Protein AF-A0A7R9YNK9-F1 (afdb_monomer_lite)

InterPro domains:
  IPR027417 P-loop containing nucleoside triphosphate hydrolase [G3DSA:3.40.50.300] (1-130)

Foldseek 3Di:
DQPDDDDDPPPLFPVRLCVAAPPPDPPDDDPPPPDDPDPPDDDDPPDPDHPNHNLDQAAEAEDEDPVVLLVVQVPDDPVRCVVVVDDSVVSVVVVVSNCLCCPPPRPTPPCVDPSNVVHDHHYQYPPVDDPVVSVVSVCVVVNDDDPSDDDPVRVVVVVVVVVVVVVVVVVVVVVVVVVVVVVD

pLDDT: mean 75.67, std 17.46, range [29.77, 92.19]

Sequence (184 aa):
TNQGWVLDGFPQTLPQLKLIAPEKESDADEEVEAEEEADEGEEETERPKPPADLTPESIIVVRMPDTQLKARVQSMSQPQVEATGMTAELLLKRMQAYAQAAAPEGPNNVLTHKALAQVEPLELAHDDASIETSLSRARIYLGRPRNYGPTAAEVAAKAERLEALRVEAEANAAKLEAERLAEE

Organism: Diacronema lutheri (NCBI:txid2081491)

Secondary structure (DSSP, 8-state):
-------SS---SHHHHHHHS-----SS-------------S----PPPPPS----S-EEEEE--HHHHHHHHHT--HHHHHHH---HHHHHHHHHHHHHHT-TT-TT-STTSHHHHTS-EEEEE-SS--HHHHHHHHHHHH-SPP--SPPHHHHHHHHHHHHHHHHHHHHHHHHHHHHHHH--

Structure (mmCIF, N/CA/C/O backbone):
data_AF-A0A7R9YNK9-F1
#
_entry.id   AF-A0A7R9YNK9-F1
#
loop_
_atom_site.group_PDB
_atom_site.id
_atom_site.type_symbol
_atom_site.label_atom_id
_atom_site.label_alt_id
_atom_site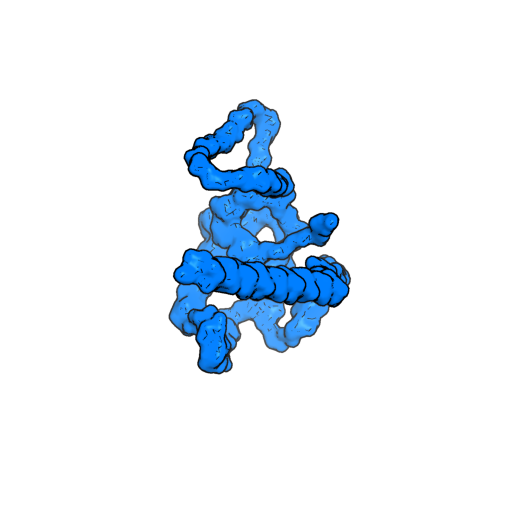.label_comp_id
_atom_site.label_asym_id
_atom_site.label_entity_id
_atom_site.label_seq_id
_atom_site.pdbx_PDB_ins_code
_atom_site.Cartn_x
_atom_site.Cartn_y
_atom_site.Cartn_z
_atom_site.occupancy
_atom_site.B_iso_or_equiv
_atom_site.auth_seq_id
_atom_site.auth_comp_id
_atom_site.auth_asym_id
_atom_site.auth_atom_id
_atom_site.pdbx_PDB_model_num
ATOM 1 N N . THR A 1 1 ? 0.576 -9.922 -24.347 1.00 51.75 1 THR A N 1
ATOM 2 C CA . THR A 1 1 ? -0.684 -10.370 -23.713 1.00 51.75 1 THR A CA 1
ATOM 3 C C . THR A 1 1 ? -0.730 -9.771 -22.326 1.00 51.75 1 THR A C 1
ATOM 5 O O . THR A 1 1 ? 0.231 -9.973 -21.596 1.00 51.75 1 THR A O 1
ATOM 8 N N . ASN A 1 2 ? -1.747 -8.976 -21.989 1.00 57.91 2 ASN A N 1
ATOM 9 C CA . ASN A 1 2 ? -1.886 -8.404 -20.647 1.00 57.91 2 ASN A CA 1
ATOM 10 C C . ASN A 1 2 ? -2.227 -9.545 -19.670 1.00 57.91 2 ASN A C 1
ATOM 12 O O . ASN A 1 2 ? -3.194 -10.265 -19.903 1.00 57.91 2 ASN A O 1
ATOM 16 N N . GLN A 1 3 ? -1.380 -9.781 -18.666 1.00 70.12 3 GLN A N 1
ATOM 17 C CA . GLN A 1 3 ? -1.468 -10.954 -17.783 1.00 70.12 3 GLN A CA 1
ATOM 18 C C . GLN A 1 3 ? -2.199 -10.663 -16.463 1.00 70.12 3 GLN A C 1
ATOM 20 O O . GLN A 1 3 ? -2.212 -11.509 -15.574 1.00 70.12 3 GLN A O 1
ATOM 25 N N . GLY A 1 4 ? -2.816 -9.487 -16.344 1.00 76.44 4 GLY A N 1
ATOM 26 C CA . GLY A 1 4 ? -3.422 -8.994 -15.112 1.00 76.44 4 GLY A CA 1
ATOM 27 C C . GLY A 1 4 ? -2.614 -7.846 -14.514 1.00 76.44 4 GLY A C 1
ATOM 28 O O . GLY A 1 4 ? -1.528 -7.508 -14.986 1.00 76.44 4 GLY A O 1
ATOM 29 N N . TRP A 1 5 ? -3.172 -7.223 -13.484 1.00 79.19 5 TRP A N 1
ATOM 30 C CA . TRP A 1 5 ? -2.619 -6.037 -12.841 1.00 79.19 5 TRP A CA 1
ATOM 31 C C . TRP A 1 5 ? -2.854 -6.094 -11.332 1.00 79.19 5 TRP A C 1
ATOM 33 O O . TRP A 1 5 ? -3.747 -6.789 -10.852 1.00 79.19 5 TRP A O 1
ATOM 43 N N . VAL A 1 6 ? -2.034 -5.357 -10.586 1.00 84.88 6 VAL A N 1
ATOM 44 C CA . VAL A 1 6 ? -2.218 -5.116 -9.153 1.00 84.88 6 VAL A CA 1
ATOM 45 C C . VAL A 1 6 ? -2.260 -3.609 -8.965 1.00 84.88 6 VAL A C 1
ATOM 47 O O . VAL A 1 6 ? -1.334 -2.917 -9.387 1.00 84.88 6 VAL A O 1
ATOM 50 N N . LEU A 1 7 ? -3.333 -3.106 -8.359 1.00 87.56 7 LEU A N 1
ATOM 51 C CA . LEU A 1 7 ? -3.411 -1.714 -7.926 1.00 87.56 7 LEU A CA 1
ATOM 52 C C . LEU A 1 7 ? -2.995 -1.646 -6.460 1.00 87.56 7 LEU A C 1
ATOM 54 O O . LEU A 1 7 ? -3.552 -2.350 -5.620 1.00 87.56 7 LEU A O 1
ATOM 58 N N . ASP A 1 8 ? -2.005 -0.806 -6.171 1.00 88.69 8 ASP A N 1
ATOM 59 C CA . ASP A 1 8 ? -1.549 -0.509 -4.816 1.00 88.69 8 ASP A CA 1
ATOM 60 C C . ASP A 1 8 ? -1.815 0.968 -4.515 1.00 88.69 8 ASP A C 1
ATOM 62 O O . ASP A 1 8 ? -1.478 1.853 -5.303 1.00 88.69 8 ASP A O 1
ATOM 66 N N . GLY A 1 9 ? -2.475 1.235 -3.390 1.00 84.69 9 GLY A N 1
ATOM 67 C CA . GLY A 1 9 ? -2.831 2.588 -2.969 1.00 84.69 9 GLY A CA 1
ATOM 68 C C . GLY A 1 9 ? -3.904 3.282 -3.816 1.00 84.69 9 GLY A C 1
ATOM 69 O O . GLY A 1 9 ? -4.111 4.477 -3.625 1.00 84.69 9 GLY A O 1
ATOM 70 N N . PHE A 1 10 ? -4.594 2.576 -4.714 1.00 85.44 10 PHE A N 1
ATOM 71 C CA . PHE A 1 10 ? -5.721 3.084 -5.499 1.00 85.44 10 PHE A CA 1
ATOM 72 C C . PHE A 1 10 ? -6.771 1.972 -5.670 1.00 85.44 10 PHE A C 1
ATOM 74 O O . PHE A 1 10 ? -6.383 0.836 -5.940 1.00 85.44 10 PHE A O 1
ATOM 81 N N . PRO A 1 11 ? -8.079 2.261 -5.572 1.00 88.12 11 PRO A N 1
ATOM 82 C CA . PRO A 1 11 ? -8.701 3.547 -5.245 1.00 88.12 11 PRO A CA 1
ATOM 83 C C . PRO A 1 11 ? -8.751 3.809 -3.730 1.00 88.12 11 PRO A C 1
ATOM 85 O O . PRO A 1 11 ? -8.937 2.898 -2.929 1.00 88.12 11 PRO A O 1
ATOM 88 N N . GLN A 1 12 ? -8.620 5.076 -3.333 1.00 84.88 12 GLN A N 1
ATOM 89 C CA . GLN A 1 12 ? -8.744 5.527 -1.935 1.00 84.88 12 GLN A CA 1
ATOM 90 C C . GLN A 1 12 ? -10.086 6.203 -1.646 1.00 84.88 12 GLN A C 1
ATOM 92 O O . GLN A 1 12 ? -10.464 6.367 -0.488 1.00 84.88 12 GLN A O 1
ATOM 97 N N . THR A 1 13 ? -10.791 6.635 -2.693 1.00 84.06 13 THR A N 1
ATOM 98 C CA . THR A 1 13 ? -12.052 7.372 -2.595 1.00 84.06 13 THR A CA 1
ATOM 99 C C . THR A 1 13 ? -13.086 6.804 -3.564 1.00 84.06 13 THR A C 1
ATOM 101 O O . THR A 1 13 ? -12.741 6.178 -4.567 1.00 84.06 13 THR A O 1
ATOM 104 N N . LEU A 1 14 ? -14.372 7.047 -3.297 1.00 84.25 14 LEU A N 1
ATOM 105 C CA . LEU A 1 14 ? -15.445 6.614 -4.199 1.00 84.25 14 LEU A CA 1
ATOM 106 C C . LEU A 1 14 ? -15.348 7.213 -5.616 1.00 84.25 14 LEU A C 1
ATOM 108 O O . LEU A 1 14 ? -15.544 6.462 -6.568 1.00 84.25 14 LEU A O 1
ATOM 112 N N . PRO A 1 15 ? -14.999 8.502 -5.817 1.00 85.00 15 PRO A N 1
ATOM 113 C CA . PRO A 1 15 ? -14.770 9.030 -7.163 1.00 85.00 15 PRO A CA 1
ATOM 114 C C . PRO A 1 15 ? -13.673 8.278 -7.923 1.00 85.00 15 PRO A C 1
ATOM 116 O O . PRO A 1 15 ? -13.832 8.000 -9.104 1.00 85.00 15 PRO A O 1
ATOM 119 N N . GLN A 1 16 ? -12.591 7.887 -7.243 1.00 86.44 16 GLN A N 1
ATOM 120 C CA . GLN A 1 16 ? -11.531 7.079 -7.850 1.00 86.44 16 GLN A CA 1
ATOM 121 C C . GLN A 1 16 ? -12.014 5.673 -8.209 1.00 86.44 16 GLN A C 1
ATOM 123 O O . GLN A 1 16 ? -11.631 5.141 -9.245 1.00 86.44 16 GLN A O 1
ATOM 128 N N . LEU A 1 17 ? -12.880 5.081 -7.382 1.00 85.25 17 LEU A N 1
ATOM 129 C CA . LEU A 1 17 ? -13.471 3.778 -7.671 1.00 85.25 17 LEU A CA 1
ATOM 130 C C . LEU A 1 17 ? -14.320 3.804 -8.949 1.00 85.25 17 LEU A C 1
ATOM 132 O O . LEU A 1 17 ? -14.242 2.870 -9.740 1.00 85.25 17 LEU A O 1
ATOM 136 N N . LYS A 1 18 ? -15.072 4.883 -9.194 1.00 82.44 18 LYS A N 1
ATOM 137 C CA . LYS A 1 18 ? -15.881 5.033 -10.416 1.00 82.44 18 LYS A CA 1
ATOM 138 C C . LYS A 1 18 ? -15.047 5.047 -11.701 1.00 82.44 18 LYS A C 1
ATOM 140 O O . LYS A 1 18 ? -15.557 4.658 -12.743 1.00 82.44 18 LYS A O 1
ATOM 145 N N . LEU A 1 19 ? -13.770 5.436 -11.627 1.00 82.50 19 LEU A N 1
ATOM 146 C CA . LEU A 1 19 ? -12.855 5.394 -12.775 1.00 82.50 19 LEU A CA 1
ATOM 147 C C . LEU A 1 19 ? -12.480 3.964 -13.189 1.00 82.50 19 LEU A C 1
ATOM 149 O O . LEU A 1 19 ? -12.097 3.748 -14.334 1.00 82.50 19 LEU A O 1
ATOM 153 N N . ILE A 1 20 ? -12.557 2.997 -12.267 1.00 79.25 20 ILE A N 1
ATOM 154 C CA . ILE A 1 20 ? -12.215 1.590 -12.536 1.00 79.25 20 ILE A CA 1
ATOM 155 C C . ILE A 1 20 ? -13.450 0.690 -12.625 1.00 79.25 20 ILE A C 1
ATOM 157 O O . ILE A 1 20 ? -13.468 -0.274 -13.381 1.00 79.25 20 ILE A O 1
ATOM 161 N N . ALA A 1 21 ? -14.507 1.013 -11.890 1.00 77.25 21 ALA A N 1
ATOM 162 C CA . ALA A 1 21 ? -15.757 0.273 -11.903 1.00 77.25 21 ALA A CA 1
ATOM 163 C C . ALA A 1 21 ? -16.921 1.252 -12.103 1.00 77.25 21 ALA A C 1
ATOM 165 O O . ALA A 1 21 ? -17.607 1.587 -11.128 1.00 77.25 21 ALA A O 1
ATOM 166 N N . PRO A 1 22 ? -17.123 1.762 -13.335 1.00 72.50 22 PRO A N 1
ATOM 167 C CA . PRO A 1 22 ? -18.290 2.574 -13.637 1.00 72.50 22 PRO A CA 1
ATOM 168 C C . PRO A 1 22 ? -19.552 1.745 -13.379 1.00 72.50 22 PRO A C 1
ATOM 170 O O . PRO A 1 22 ? -19.624 0.564 -13.727 1.00 72.50 22 PRO A O 1
ATOM 173 N N . GLU A 1 23 ? -20.546 2.345 -12.727 1.00 65.31 23 GLU A N 1
ATOM 174 C CA . GLU A 1 23 ? -21.845 1.699 -12.576 1.00 65.31 23 GLU A CA 1
ATOM 175 C C . GLU A 1 23 ? -22.441 1.555 -13.980 1.00 65.31 23 GLU A C 1
ATOM 177 O O . GLU A 1 23 ? -22.652 2.550 -14.668 1.00 65.31 23 GLU A O 1
ATOM 182 N N . LYS A 1 24 ? -22.664 0.316 -14.435 1.00 57.34 24 LYS A N 1
ATOM 183 C CA . LYS A 1 24 ? -23.465 0.076 -15.637 1.00 57.34 24 LYS A CA 1
ATOM 184 C C . LYS A 1 24 ? -24.881 0.532 -15.316 1.00 57.34 24 LYS A C 1
ATOM 186 O O . LYS A 1 24 ? -25.623 -0.199 -14.656 1.00 57.34 24 LYS A O 1
ATOM 191 N N . GLU A 1 25 ? -25.235 1.743 -15.721 1.00 44.78 25 GLU A N 1
ATOM 192 C CA . GLU A 1 25 ? -26.635 2.124 -15.824 1.00 44.78 25 GLU A CA 1
ATOM 193 C C . GLU A 1 25 ? -27.301 1.112 -16.762 1.00 44.78 25 GLU A C 1
ATOM 195 O O . GLU A 1 25 ? -26.781 0.768 -17.823 1.00 44.78 25 GLU A O 1
ATOM 200 N N . SER A 1 26 ? -28.378 0.503 -16.270 1.00 35.97 26 SER A N 1
ATOM 201 C CA . SER A 1 26 ? -29.176 -0.479 -16.996 1.00 35.97 26 SER A CA 1
ATOM 202 C C . SER A 1 26 ? -29.523 0.037 -18.386 1.00 35.97 26 SER A C 1
ATOM 204 O O . SER A 1 26 ? -29.924 1.190 -18.488 1.00 35.97 26 SER A O 1
ATOM 206 N N . ASP A 1 27 ? -29.436 -0.833 -19.395 1.00 37.62 27 ASP A N 1
ATOM 207 C CA . ASP A 1 27 ? -29.831 -0.600 -20.787 1.00 37.62 27 ASP A CA 1
ATOM 208 C C . ASP A 1 27 ? -31.115 0.246 -20.921 1.00 37.62 27 ASP A C 1
ATOM 210 O O . ASP A 1 27 ? -32.233 -0.274 -20.905 1.00 37.62 27 ASP A O 1
ATOM 214 N N . ALA A 1 28 ? -30.946 1.557 -21.043 1.00 35.66 28 ALA A N 1
ATOM 215 C CA . ALA A 1 28 ? -31.930 2.508 -21.526 1.00 35.66 28 ALA A CA 1
ATOM 216 C C . ALA A 1 28 ? -31.166 3.783 -21.891 1.00 35.66 28 ALA A C 1
ATOM 218 O O . ALA A 1 28 ? -30.815 4.550 -21.006 1.00 35.66 28 ALA A O 1
ATOM 219 N N . ASP A 1 29 ? -30.870 3.913 -23.186 1.00 38.75 29 ASP A N 1
ATOM 220 C CA . ASP A 1 29 ? -30.572 5.150 -23.912 1.00 38.75 29 ASP A CA 1
ATOM 221 C C . ASP A 1 29 ? -29.964 6.299 -23.097 1.00 38.75 29 ASP A C 1
ATOM 223 O O . ASP A 1 29 ? -30.692 7.074 -22.491 1.00 38.75 29 ASP A O 1
ATOM 227 N N . GLU A 1 30 ? -28.647 6.473 -23.193 1.00 31.97 30 GLU A N 1
ATOM 228 C CA . GLU A 1 30 ? -28.049 7.783 -23.472 1.00 31.97 30 GLU A CA 1
ATOM 229 C C . GLU A 1 30 ? -26.573 7.580 -23.840 1.00 31.97 30 GLU A C 1
ATOM 231 O O . GLU A 1 30 ? -25.743 7.134 -23.046 1.00 31.97 30 GLU A O 1
ATOM 236 N N . GLU A 1 31 ? -26.255 7.873 -25.102 1.00 36.06 31 GLU A N 1
ATOM 237 C CA . GLU A 1 31 ? -24.916 8.257 -25.534 1.00 36.06 31 GLU A CA 1
ATOM 238 C C . GLU A 1 31 ? -24.497 9.466 -24.693 1.00 36.06 31 GLU A C 1
ATOM 240 O O . GLU A 1 31 ? -24.742 10.612 -25.059 1.00 36.06 31 GLU A O 1
ATOM 245 N N . VAL A 1 32 ? -23.899 9.227 -23.527 1.00 31.05 32 VAL A N 1
ATOM 246 C CA . VAL A 1 32 ? -23.203 10.290 -22.812 1.00 31.05 32 VAL A CA 1
ATOM 247 C C . VAL A 1 32 ? -21.873 10.467 -23.528 1.00 31.05 32 VAL A C 1
ATOM 249 O O . VAL A 1 32 ? -20.889 9.776 -23.250 1.00 31.05 32 VAL A O 1
ATOM 252 N N . GLU A 1 33 ? -21.889 11.359 -24.519 1.00 34.50 33 GLU A N 1
ATOM 253 C CA . GLU A 1 33 ? -20.707 12.069 -24.988 1.00 34.50 33 GLU A CA 1
ATOM 254 C C . GLU A 1 33 ? -19.948 12.554 -23.748 1.00 34.50 33 GLU A C 1
ATOM 256 O O . GLU A 1 33 ? -20.385 13.451 -23.027 1.00 34.50 33 GLU A O 1
ATOM 261 N N . ALA A 1 34 ? -18.833 11.893 -23.442 1.00 34.84 34 ALA A N 1
ATOM 262 C CA . ALA A 1 34 ? -17.862 12.444 -22.521 1.00 34.84 34 ALA A CA 1
ATOM 263 C C . ALA A 1 34 ? -17.315 13.698 -23.203 1.00 34.84 34 ALA A C 1
ATOM 265 O O . ALA A 1 34 ? -16.587 13.581 -24.186 1.00 34.84 34 ALA A O 1
ATOM 266 N N . GLU A 1 35 ? -17.745 14.862 -22.717 1.00 30.41 35 GLU A N 1
ATOM 267 C CA . GLU A 1 35 ? -17.301 16.173 -23.177 1.00 30.41 35 GLU A CA 1
ATOM 268 C C . GLU A 1 35 ? -15.775 16.179 -23.329 1.00 30.41 35 GLU A C 1
ATOM 270 O O . GLU A 1 35 ? -15.016 16.030 -22.366 1.00 30.41 35 GLU A O 1
ATOM 275 N N . GLU A 1 36 ? -15.349 16.313 -24.583 1.00 34.03 36 GLU A N 1
ATOM 276 C CA . GLU A 1 36 ? -13.998 16.672 -24.972 1.00 34.03 36 GLU A CA 1
ATOM 277 C C . GLU A 1 36 ? -13.699 18.067 -24.406 1.00 34.03 36 GLU A C 1
ATOM 279 O O . GLU A 1 36 ? -14.085 19.084 -24.983 1.00 34.03 36 GLU A O 1
ATOM 284 N N . GLU A 1 37 ? -12.968 18.150 -23.294 1.00 30.92 37 GLU A N 1
ATOM 285 C CA . GLU A 1 37 ? -12.072 19.294 -23.126 1.00 30.92 37 GLU A CA 1
ATOM 286 C C . GLU A 1 37 ? -10.881 19.058 -24.056 1.00 30.92 37 GLU A C 1
ATOM 288 O O . GLU A 1 37 ? -9.911 18.373 -23.725 1.00 30.92 37 GLU A O 1
ATOM 293 N N . ALA A 1 38 ? -11.027 19.581 -25.272 1.00 33.09 38 ALA A N 1
ATOM 294 C CA . ALA A 1 38 ? -9.972 19.699 -26.257 1.00 33.09 38 ALA A CA 1
ATOM 295 C C . ALA A 1 38 ? -8.857 20.605 -25.708 1.00 33.09 38 ALA A C 1
ATOM 297 O O . ALA A 1 38 ? -8.960 21.831 -25.750 1.00 33.09 38 ALA A O 1
ATOM 298 N N . ASP A 1 39 ? -7.782 19.997 -25.209 1.00 29.77 39 ASP A N 1
ATOM 299 C CA . ASP A 1 39 ? -6.470 20.639 -25.181 1.00 29.77 39 ASP A CA 1
ATOM 300 C C . ASP A 1 39 ? -5.813 20.354 -26.537 1.00 29.77 39 ASP A C 1
ATOM 302 O O . ASP A 1 39 ? -5.358 19.245 -26.829 1.00 29.77 39 ASP A O 1
ATOM 306 N N . GLU A 1 40 ? -5.892 21.341 -27.428 1.00 36.22 40 GLU A N 1
ATOM 307 C CA . GLU A 1 40 ? -5.317 21.283 -28.766 1.00 36.22 40 GLU A CA 1
ATOM 308 C C . GLU A 1 40 ? -3.790 21.168 -28.684 1.00 36.22 40 GLU A C 1
ATOM 310 O O . GLU A 1 40 ? -3.080 22.155 -28.496 1.00 36.22 40 GLU A O 1
ATOM 315 N N . GLY A 1 41 ? -3.284 19.965 -28.950 1.00 35.56 41 GLY A N 1
ATOM 316 C CA . GLY A 1 41 ? -1.964 19.795 -29.545 1.00 35.56 41 GLY A CA 1
ATOM 317 C C . GLY A 1 41 ? -1.028 18.872 -28.792 1.00 35.56 41 GLY A C 1
ATOM 318 O O . GLY A 1 41 ? -0.042 19.336 -28.244 1.00 35.56 41 GLY A O 1
ATOM 319 N N . GLU A 1 42 ? -1.250 17.565 -28.888 1.00 35.72 42 GLU A N 1
ATOM 320 C CA . GLU A 1 42 ? -0.186 16.560 -28.823 1.00 35.72 42 GLU A CA 1
ATOM 321 C C . GLU A 1 42 ? -0.692 15.294 -29.530 1.00 35.72 42 GLU A C 1
ATOM 323 O O . GLU A 1 42 ? -1.813 14.853 -29.294 1.00 35.72 42 GLU A O 1
ATOM 328 N N . GLU A 1 43 ? 0.102 14.755 -30.461 1.00 38.19 43 GLU A N 1
ATOM 329 C CA . GLU A 1 43 ? -0.231 13.584 -31.282 1.00 38.19 43 GLU A CA 1
ATOM 330 C C . GLU A 1 43 ? -0.808 12.440 -30.426 1.00 38.19 43 GLU A C 1
ATOM 332 O O . GLU A 1 43 ? -0.100 11.802 -29.639 1.00 38.19 43 GLU A O 1
ATOM 337 N N . GLU A 1 44 ? -2.108 12.173 -30.595 1.00 38.69 44 GLU A N 1
ATOM 338 C CA . GLU A 1 44 ? -2.811 11.071 -29.947 1.00 38.69 44 GLU A CA 1
ATOM 339 C C . GLU A 1 44 ? -2.258 9.735 -30.447 1.00 38.69 44 GLU A C 1
ATOM 341 O O . GLU A 1 44 ? -2.727 9.117 -31.403 1.00 38.69 44 GLU A O 1
ATOM 346 N N . THR A 1 45 ? -1.249 9.235 -29.744 1.00 41.53 45 THR A N 1
ATOM 347 C CA . THR A 1 45 ? -1.080 7.792 -29.628 1.00 41.53 45 THR A CA 1
ATOM 348 C C . THR A 1 45 ? -2.330 7.264 -28.928 1.00 41.53 45 THR A C 1
ATOM 350 O O . THR A 1 45 ? -2.506 7.506 -27.735 1.00 41.53 45 THR A O 1
ATOM 353 N N . GLU A 1 46 ? -3.220 6.605 -29.684 1.00 41.56 46 GLU A N 1
ATOM 354 C CA . GLU A 1 46 ? -4.448 5.965 -29.193 1.00 41.56 46 GLU A CA 1
ATOM 355 C C . GLU A 1 46 ? -4.155 5.219 -27.883 1.00 41.56 46 GLU A C 1
ATOM 357 O O . GLU A 1 46 ? -3.613 4.107 -27.873 1.00 41.56 46 GLU A O 1
ATOM 362 N N . ARG A 1 47 ? -4.477 5.840 -26.742 1.00 45.38 47 ARG A N 1
ATOM 363 C CA . ARG A 1 47 ? -4.365 5.154 -25.459 1.00 45.38 47 ARG A CA 1
ATOM 364 C C . ARG A 1 47 ? -5.454 4.088 -25.466 1.00 45.38 47 ARG A C 1
ATOM 366 O O . ARG A 1 47 ? -6.620 4.423 -25.681 1.00 45.38 47 ARG A O 1
ATOM 373 N N . PRO A 1 48 ? -5.113 2.807 -25.257 1.00 50.03 48 PRO A N 1
ATOM 374 C CA . PRO A 1 48 ? -6.109 1.750 -25.273 1.00 50.03 48 PRO A CA 1
ATOM 375 C C . PRO A 1 48 ? -7.171 2.067 -24.223 1.00 50.03 48 PRO A C 1
ATOM 377 O O . PRO A 1 48 ? -6.844 2.257 -23.048 1.00 50.03 48 PRO A O 1
ATOM 380 N N . LYS A 1 49 ? -8.434 2.141 -24.662 1.00 51.22 49 LYS A N 1
ATOM 381 C CA . LYS A 1 49 ? -9.577 2.347 -23.771 1.00 51.22 49 LYS A CA 1
ATOM 382 C C . LYS A 1 49 ? -9.491 1.324 -22.631 1.00 51.22 49 LYS A C 1
ATOM 384 O O . LYS A 1 49 ? -9.302 0.133 -22.916 1.00 51.22 49 LYS A O 1
ATOM 389 N N . PRO A 1 50 ? -9.577 1.752 -21.358 1.00 52.16 50 PRO A N 1
ATOM 390 C CA . PRO A 1 50 ? -9.581 0.817 -20.247 1.00 52.16 50 PRO A CA 1
ATOM 391 C C . PRO A 1 50 ? -10.729 -0.185 -20.445 1.00 52.16 50 PRO A C 1
ATOM 393 O O . PRO A 1 50 ? -11.788 0.194 -20.955 1.00 52.16 50 PRO A O 1
ATOM 396 N N . PRO A 1 51 ? -10.532 -1.472 -20.112 1.00 58.94 51 PRO A N 1
ATOM 397 C CA . PRO A 1 51 ? -11.597 -2.455 -20.238 1.00 58.94 51 PRO A CA 1
ATOM 398 C C . PRO A 1 51 ? -12.818 -1.994 -19.434 1.00 58.94 51 PRO A C 1
ATOM 400 O O . PRO A 1 51 ? -12.672 -1.487 -18.326 1.00 58.94 51 PRO A O 1
ATOM 403 N N . ALA A 1 52 ? -14.012 -2.179 -20.006 1.00 60.25 52 ALA A N 1
ATOM 404 C CA . ALA A 1 52 ? -15.285 -1.618 -19.531 1.00 60.25 52 ALA A CA 1
ATOM 405 C C . ALA A 1 52 ? -15.733 -2.080 -18.125 1.00 60.25 52 ALA A C 1
ATOM 407 O O . ALA A 1 52 ? -16.793 -1.679 -17.653 1.00 60.25 52 ALA A O 1
ATOM 408 N N . ASP A 1 53 ? -14.960 -2.949 -17.476 1.00 67.75 53 ASP A N 1
ATOM 409 C CA . ASP A 1 53 ? -15.198 -3.454 -16.130 1.00 67.75 53 ASP A CA 1
ATOM 410 C C . ASP A 1 53 ? -13.852 -3.912 -15.534 1.00 67.75 53 ASP A C 1
ATOM 412 O O . ASP A 1 53 ? -13.326 -4.963 -15.910 1.00 67.75 53 ASP A O 1
ATOM 416 N N . LEU A 1 54 ? -13.244 -3.096 -14.661 1.00 73.19 54 LEU A N 1
ATOM 417 C CA . LEU A 1 54 ? -12.011 -3.443 -13.935 1.00 73.19 54 LEU A CA 1
ATOM 418 C C . LEU A 1 54 ? -12.312 -3.960 -12.524 1.00 73.19 54 LEU A C 1
ATOM 420 O O . LEU A 1 54 ? -11.504 -3.773 -11.612 1.00 73.19 54 LEU A O 1
ATOM 424 N N . THR A 1 55 ? -13.460 -4.610 -12.318 1.00 76.56 55 THR A N 1
ATOM 425 C CA . THR A 1 55 ? -13.749 -5.245 -11.030 1.00 76.56 55 THR A CA 1
ATOM 426 C C . THR A 1 55 ? -12.630 -6.244 -10.685 1.00 76.56 55 THR A C 1
ATOM 428 O O . THR A 1 55 ? -12.331 -7.134 -11.488 1.00 76.56 55 THR A O 1
ATOM 431 N N . PRO A 1 56 ? -11.961 -6.098 -9.525 1.00 85.19 56 PRO A N 1
ATOM 432 C CA . PRO A 1 56 ? -10.831 -6.946 -9.174 1.00 85.19 56 PRO A CA 1
ATOM 433 C C . PRO A 1 56 ? -11.290 -8.375 -8.868 1.00 85.19 56 PRO A C 1
ATOM 435 O O . PRO A 1 56 ? -12.330 -8.590 -8.259 1.00 85.19 56 PRO A O 1
ATOM 438 N N . GLU A 1 57 ? -10.466 -9.363 -9.217 1.00 85.38 57 GLU A N 1
ATOM 439 C CA . GLU A 1 57 ? -10.697 -10.764 -8.831 1.00 85.38 57 GLU A CA 1
ATOM 440 C C . GLU A 1 57 ? -10.422 -10.999 -7.337 1.00 85.38 57 GLU A C 1
ATOM 442 O O . GLU A 1 57 ? -10.983 -11.896 -6.711 1.00 85.38 57 GLU A O 1
ATOM 447 N N . SER A 1 58 ? -9.519 -10.220 -6.742 1.00 87.62 58 SER A N 1
ATOM 448 C CA . SER A 1 58 ? -9.120 -10.376 -5.346 1.00 87.62 58 SER A CA 1
ATOM 449 C C . SER A 1 58 ? -8.767 -9.032 -4.730 1.00 87.62 58 SER A C 1
ATOM 451 O O . SER A 1 58 ? -8.055 -8.229 -5.331 1.00 87.62 58 SER A O 1
ATOM 453 N N . ILE A 1 59 ? -9.223 -8.818 -3.498 1.00 89.38 59 ILE A N 1
ATOM 454 C CA . ILE A 1 59 ? -8.854 -7.670 -2.668 1.00 89.38 59 ILE A CA 1
ATOM 455 C C . ILE A 1 59 ? -7.997 -8.200 -1.525 1.00 89.38 59 ILE A C 1
ATOM 457 O O . ILE A 1 59 ? -8.384 -9.152 -0.854 1.00 89.38 59 ILE A O 1
ATOM 461 N N . ILE A 1 60 ? -6.829 -7.604 -1.298 1.00 90.06 60 ILE A N 1
ATOM 462 C CA . ILE A 1 60 ? -5.906 -8.030 -0.242 1.00 90.06 60 ILE A CA 1
ATOM 463 C C . ILE A 1 60 ? -5.779 -6.896 0.764 1.00 90.06 60 ILE A C 1
ATOM 465 O O . ILE A 1 60 ? -5.399 -5.783 0.407 1.00 90.06 60 ILE A O 1
ATOM 469 N N . VAL A 1 61 ? -6.066 -7.188 2.030 1.00 88.38 61 VAL A N 1
ATOM 470 C CA . VAL A 1 61 ? -5.951 -6.226 3.128 1.00 88.38 61 VAL A CA 1
ATOM 471 C C . VAL A 1 61 ? -4.895 -6.726 4.098 1.00 88.38 61 VAL A C 1
ATOM 473 O O . VAL A 1 61 ? -5.064 -7.753 4.750 1.00 88.38 61 VAL A O 1
ATOM 476 N N . VAL A 1 62 ? -3.790 -5.993 4.212 1.00 88.81 62 VAL A N 1
ATOM 477 C CA . VAL A 1 62 ? -2.746 -6.304 5.192 1.00 88.81 62 VAL A CA 1
ATOM 478 C C . VAL A 1 62 ? -3.056 -5.564 6.486 1.00 88.81 62 VAL A C 1
ATOM 480 O O . VAL A 1 62 ? -3.034 -4.334 6.532 1.00 88.81 62 VAL A O 1
ATOM 483 N N . ARG A 1 63 ? -3.348 -6.313 7.548 1.00 86.88 63 ARG A N 1
ATOM 484 C CA . ARG A 1 63 ? -3.709 -5.768 8.856 1.00 86.88 63 ARG A CA 1
ATOM 485 C C . ARG A 1 63 ? -2.516 -5.861 9.798 1.00 86.88 63 ARG A C 1
ATOM 487 O O . ARG A 1 63 ? -1.980 -6.940 10.025 1.00 86.88 63 ARG A O 1
ATOM 494 N N . MET A 1 64 ? -2.135 -4.735 10.389 1.00 87.56 64 MET A N 1
ATOM 495 C CA . MET A 1 64 ? -1.104 -4.664 11.423 1.00 87.56 64 MET A CA 1
ATOM 496 C C . MET A 1 64 ? -1.620 -3.810 12.588 1.00 87.56 64 MET A C 1
ATOM 498 O O . MET A 1 64 ? -2.250 -2.782 12.332 1.00 87.56 64 MET A O 1
ATOM 502 N N . PRO A 1 65 ? -1.368 -4.192 13.852 1.00 88.56 65 PRO A N 1
ATOM 503 C CA . PRO A 1 65 ? -1.698 -3.354 14.998 1.00 88.56 65 PRO A CA 1
ATOM 504 C C . PRO A 1 65 ? -1.006 -1.984 14.948 1.00 88.56 65 PRO A C 1
ATOM 506 O O . PRO A 1 65 ? 0.187 -1.880 14.656 1.00 88.56 65 PRO A O 1
ATOM 509 N N . ASP A 1 66 ? -1.729 -0.936 15.345 1.00 89.31 66 ASP A N 1
ATOM 510 C CA . ASP A 1 66 ? -1.230 0.444 15.424 1.00 89.31 66 ASP A CA 1
ATOM 511 C C . ASP A 1 66 ? 0.069 0.583 16.227 1.00 89.31 66 ASP A C 1
ATOM 513 O O . ASP A 1 66 ? 0.938 1.393 15.901 1.00 89.31 66 ASP A O 1
ATOM 517 N N . THR A 1 67 ? 0.205 -0.199 17.299 1.00 90.00 67 THR A N 1
ATOM 518 C CA . THR A 1 67 ? 1.398 -0.217 18.152 1.00 90.00 67 THR A CA 1
ATOM 519 C C . THR A 1 67 ? 2.628 -0.704 17.389 1.00 90.00 67 THR A C 1
ATOM 521 O O . THR A 1 67 ? 3.694 -0.103 17.509 1.00 90.00 67 THR A O 1
ATOM 524 N N . GLN A 1 68 ? 2.474 -1.734 16.554 1.00 88.31 68 GLN A N 1
ATOM 525 C CA . GLN A 1 68 ? 3.549 -2.286 15.732 1.00 88.31 68 GLN A CA 1
ATOM 526 C C . GLN A 1 68 ? 3.906 -1.359 14.564 1.00 88.31 68 GLN A C 1
ATOM 528 O O . GLN A 1 68 ? 5.088 -1.149 14.296 1.00 88.31 68 GLN A O 1
ATOM 533 N N . LEU A 1 69 ? 2.914 -0.728 13.920 1.00 88.62 69 LEU A N 1
ATOM 534 C CA . LEU A 1 69 ? 3.155 0.273 12.870 1.00 88.62 69 LEU A CA 1
ATOM 535 C C . LEU A 1 69 ? 3.994 1.447 13.390 1.00 88.62 69 LEU A C 1
ATOM 537 O O . LEU A 1 69 ? 4.975 1.848 12.758 1.00 88.62 69 LEU A O 1
ATOM 541 N N . LYS A 1 70 ? 3.643 1.966 14.573 1.00 90.50 70 LYS A N 1
ATOM 542 C CA . LYS A 1 70 ? 4.389 3.049 15.230 1.00 90.50 70 LYS A CA 1
ATOM 543 C C . LYS A 1 70 ? 5.804 2.616 15.599 1.00 90.50 70 LYS A C 1
ATOM 545 O O . LYS A 1 70 ? 6.746 3.342 15.291 1.00 90.50 70 LYS A O 1
ATOM 550 N N . ALA A 1 71 ? 5.962 1.431 16.194 1.00 89.44 71 ALA A N 1
ATOM 551 C CA . ALA A 1 71 ? 7.275 0.883 16.532 1.00 89.44 71 ALA A CA 1
ATOM 552 C C . ALA A 1 71 ? 8.164 0.730 15.288 1.00 89.44 71 ALA A C 1
ATOM 554 O O . ALA A 1 71 ? 9.345 1.071 15.323 1.00 89.44 71 ALA A O 1
ATOM 555 N N . ARG A 1 72 ? 7.588 0.300 14.159 1.00 87.88 72 ARG A N 1
ATOM 556 C CA . ARG A 1 72 ? 8.312 0.138 12.897 1.00 87.88 72 ARG A CA 1
ATOM 557 C C . ARG A 1 72 ? 8.855 1.463 12.379 1.00 87.88 72 ARG A C 1
ATOM 559 O O . ARG A 1 72 ? 10.042 1.528 12.082 1.00 87.88 72 ARG A O 1
ATOM 566 N N . VAL A 1 73 ? 8.036 2.516 12.329 1.00 88.81 73 VAL A N 1
ATOM 567 C CA . VAL A 1 73 ? 8.497 3.854 11.908 1.00 88.81 73 VAL A CA 1
ATOM 568 C C . VAL A 1 73 ? 9.533 4.425 12.879 1.00 88.81 73 VAL A C 1
ATOM 570 O O . VAL A 1 73 ? 10.515 5.008 12.438 1.00 88.81 73 VAL A O 1
ATOM 573 N N . GLN A 1 74 ? 9.381 4.196 14.185 1.00 88.75 74 GLN A N 1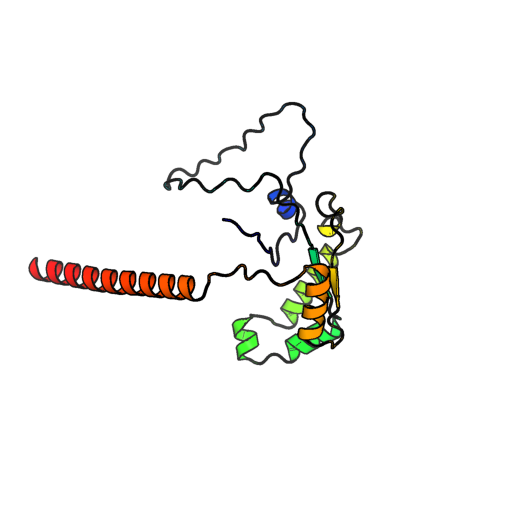
ATOM 574 C CA . GLN A 1 74 ? 10.371 4.619 15.186 1.00 88.75 74 GLN A CA 1
ATOM 575 C C . GLN A 1 74 ? 11.709 3.873 15.071 1.00 88.75 74 GLN A C 1
ATOM 577 O O . GLN A 1 74 ? 12.748 4.433 15.404 1.00 88.75 74 GLN A O 1
ATOM 582 N N . SER A 1 75 ? 11.690 2.624 14.603 1.00 90.00 75 SER A N 1
ATOM 583 C CA . SER A 1 75 ? 12.892 1.808 14.386 1.00 90.00 75 SER A CA 1
ATOM 584 C C . SER A 1 75 ? 13.606 2.071 13.055 1.00 90.00 75 SER A C 1
ATOM 586 O O . SER A 1 75 ? 14.648 1.464 12.803 1.00 90.00 75 SER A O 1
ATOM 588 N N . MET A 1 76 ? 13.060 2.934 12.188 1.00 89.69 76 MET A N 1
ATOM 589 C CA . MET A 1 76 ? 13.666 3.226 10.889 1.00 89.69 76 MET A CA 1
ATOM 590 C C . MET A 1 76 ? 14.997 3.958 11.057 1.00 89.69 76 MET A C 1
ATOM 592 O O . MET A 1 76 ? 15.126 4.885 11.856 1.00 89.69 76 MET A O 1
ATOM 596 N N . SER A 1 77 ? 15.993 3.559 10.270 1.00 91.00 77 SER A N 1
ATOM 597 C CA . SER A 1 77 ? 17.264 4.273 10.202 1.00 91.00 77 SER A CA 1
ATOM 598 C C . SER A 1 77 ? 17.125 5.571 9.402 1.00 91.00 77 SER A C 1
ATOM 600 O O . SER A 1 77 ? 16.233 5.708 8.566 1.00 91.00 77 SER A O 1
ATOM 602 N N . GLN A 1 78 ? 18.043 6.519 9.608 1.00 86.94 78 GLN A N 1
ATOM 603 C CA . GLN A 1 78 ? 18.034 7.800 8.893 1.00 86.94 78 GLN A CA 1
ATOM 604 C C . GLN A 1 78 ? 17.965 7.645 7.353 1.00 86.94 78 GLN A C 1
ATOM 606 O O . GLN A 1 78 ? 17.103 8.282 6.749 1.00 86.94 78 GLN A O 1
ATOM 611 N N . PRO A 1 79 ? 18.729 6.736 6.706 1.00 90.00 79 PRO A N 1
ATOM 612 C CA . PRO A 1 79 ? 18.588 6.497 5.267 1.00 90.00 79 PRO A CA 1
ATOM 613 C C . PRO A 1 79 ? 17.201 5.984 4.854 1.00 90.00 79 PRO A C 1
ATOM 615 O O . PRO A 1 79 ? 16.716 6.299 3.771 1.00 90.00 79 PRO A O 1
ATOM 618 N N . GLN A 1 80 ? 16.542 5.187 5.704 1.00 86.44 80 GLN A N 1
ATOM 619 C CA . GLN A 1 80 ? 15.190 4.688 5.434 1.00 86.44 80 GLN A CA 1
ATOM 620 C C . GLN A 1 80 ? 14.149 5.801 5.561 1.00 86.44 80 GLN A C 1
ATOM 622 O O . GLN A 1 80 ? 13.216 5.859 4.759 1.00 86.44 80 GLN A O 1
ATOM 627 N N . VAL A 1 81 ? 14.308 6.693 6.539 1.00 88.00 81 VAL A N 1
ATOM 628 C CA . VAL A 1 81 ? 13.440 7.865 6.698 1.00 88.00 81 VAL A CA 1
ATOM 629 C C . VAL A 1 81 ? 13.596 8.805 5.507 1.00 88.00 81 VAL A C 1
ATOM 631 O O . VAL A 1 81 ? 12.594 9.247 4.961 1.00 88.00 81 VAL A O 1
ATOM 634 N N . GLU A 1 82 ? 14.821 9.054 5.048 1.00 86.75 82 GLU A N 1
ATOM 635 C CA . GLU A 1 82 ? 15.085 9.886 3.867 1.00 86.75 82 GLU A CA 1
ATOM 636 C C . GLU A 1 82 ? 14.518 9.266 2.585 1.00 86.75 82 GLU A C 1
ATOM 638 O O . GLU A 1 82 ? 13.883 9.962 1.796 1.00 86.75 82 GLU A O 1
ATOM 643 N N . ALA A 1 83 ? 14.667 7.950 2.404 1.00 86.38 83 ALA A N 1
ATOM 644 C CA . ALA A 1 83 ? 14.141 7.247 1.236 1.00 86.38 83 ALA A CA 1
ATOM 645 C C . ALA A 1 83 ? 12.604 7.199 1.197 1.00 86.38 83 ALA A C 1
ATOM 647 O O . ALA A 1 83 ? 12.007 7.245 0.125 1.00 86.38 83 ALA A O 1
ATOM 648 N N . THR A 1 84 ? 11.953 7.070 2.355 1.00 84.44 84 THR A N 1
ATOM 649 C CA . THR A 1 84 ? 10.490 6.910 2.437 1.00 84.44 84 THR A CA 1
ATOM 650 C C . THR A 1 84 ? 9.747 8.212 2.736 1.00 84.44 84 THR A C 1
ATOM 652 O O . THR A 1 84 ? 8.529 8.273 2.564 1.00 84.44 84 THR A O 1
ATOM 655 N N . GLY A 1 85 ? 10.446 9.233 3.238 1.00 86.62 85 GLY A N 1
ATOM 656 C CA . GLY A 1 85 ? 9.856 10.443 3.813 1.00 86.62 85 GLY A CA 1
ATOM 657 C C . GLY A 1 85 ? 8.959 10.174 5.028 1.00 86.62 85 GLY A C 1
ATOM 658 O O . GLY A 1 85 ? 8.172 11.039 5.417 1.00 86.62 85 GLY A O 1
ATOM 659 N N . MET A 1 86 ? 9.001 8.965 5.601 1.00 86.38 86 MET A N 1
ATOM 660 C CA . MET A 1 86 ? 8.045 8.539 6.617 1.00 86.38 86 MET A CA 1
ATOM 661 C C . MET A 1 86 ? 8.453 9.055 7.998 1.00 86.38 86 MET A C 1
ATOM 663 O O . MET A 1 86 ? 9.373 8.536 8.626 1.00 86.38 86 MET A O 1
ATOM 667 N N . THR A 1 87 ? 7.721 10.051 8.495 1.00 88.44 87 THR A N 1
ATOM 668 C CA . THR A 1 87 ? 7.852 10.556 9.868 1.00 88.44 87 THR A CA 1
ATOM 669 C C . THR A 1 87 ? 6.724 10.036 10.760 1.00 88.44 87 THR A C 1
ATOM 671 O O . THR A 1 87 ? 5.669 9.615 10.278 1.00 88.44 87 THR A O 1
ATOM 674 N N . ALA A 1 88 ? 6.911 10.088 12.083 1.00 87.56 88 ALA A N 1
ATOM 675 C CA . ALA A 1 88 ? 5.874 9.689 13.038 1.00 87.56 88 ALA A CA 1
ATOM 676 C C . ALA A 1 88 ? 4.586 10.529 12.902 1.00 87.56 88 ALA A C 1
ATOM 678 O O . ALA A 1 88 ? 3.482 9.997 13.022 1.00 87.56 88 ALA A O 1
ATOM 679 N N . GLU A 1 89 ? 4.716 11.825 12.603 1.00 88.50 89 GLU A N 1
ATOM 680 C CA . GLU A 1 89 ? 3.585 12.732 12.373 1.00 88.50 89 GLU A CA 1
ATOM 681 C C . GLU A 1 89 ? 2.825 12.379 11.089 1.00 88.50 89 GLU A C 1
ATOM 683 O O . GLU A 1 89 ? 1.593 12.304 11.086 1.00 88.50 89 GLU A O 1
ATOM 688 N N . LEU A 1 90 ? 3.558 12.102 10.003 1.00 90.25 90 LEU A N 1
ATOM 689 C CA . LEU A 1 90 ? 2.965 11.694 8.733 1.00 90.25 90 LEU A CA 1
ATOM 690 C C . LEU A 1 90 ? 2.247 10.350 8.861 1.00 90.25 90 LEU A C 1
ATOM 692 O O . LEU A 1 90 ? 1.136 10.203 8.349 1.00 90.25 90 LEU A O 1
ATOM 696 N N . LEU A 1 91 ? 2.851 9.391 9.573 1.00 90.88 91 LEU A N 1
ATOM 697 C CA . LEU A 1 91 ? 2.218 8.113 9.881 1.00 90.88 91 LEU A CA 1
ATOM 698 C C . LEU A 1 91 ? 0.891 8.341 10.608 1.00 90.88 91 LEU A C 1
ATOM 700 O O . LEU A 1 91 ? -0.129 7.809 10.179 1.00 90.88 91 LEU A O 1
ATOM 704 N N . LEU A 1 92 ? 0.882 9.154 11.668 1.00 90.25 92 LEU A N 1
ATOM 705 C CA . LEU A 1 92 ? -0.329 9.411 12.446 1.00 90.25 92 LEU A CA 1
ATOM 706 C C . LEU A 1 92 ? -1.442 10.017 11.580 1.00 90.25 92 LEU A C 1
ATOM 708 O O . LEU A 1 92 ? -2.583 9.558 11.636 1.00 90.25 92 LEU A O 1
ATOM 712 N N . LYS A 1 93 ? -1.101 10.993 10.729 1.00 92.19 93 LYS A N 1
ATOM 713 C CA . LYS A 1 93 ? -2.044 11.598 9.779 1.00 92.19 93 LYS A CA 1
ATOM 714 C C . LYS A 1 93 ? -2.610 10.561 8.803 1.00 92.19 93 LYS A C 1
ATOM 716 O O . LYS A 1 93 ? -3.816 10.536 8.568 1.00 92.19 93 LYS A O 1
ATOM 721 N N . ARG A 1 94 ? -1.762 9.681 8.257 1.00 90.56 94 ARG A N 1
ATOM 722 C CA . ARG A 1 94 ? -2.181 8.605 7.340 1.00 90.56 94 ARG A CA 1
ATOM 723 C C . ARG A 1 94 ? -3.060 7.565 8.030 1.00 90.56 94 ARG A C 1
ATOM 725 O O . ARG A 1 94 ? -4.055 7.150 7.450 1.00 90.56 94 ARG A O 1
ATOM 732 N N . MET A 1 95 ? -2.744 7.188 9.267 1.00 90.00 95 MET A N 1
ATOM 733 C CA . MET A 1 95 ? -3.558 6.258 10.056 1.00 90.00 95 MET A CA 1
ATOM 734 C C . MET A 1 95 ? -4.955 6.821 10.329 1.00 90.00 95 MET A C 1
ATOM 736 O O . MET A 1 95 ? -5.941 6.106 10.185 1.00 90.00 95 MET A O 1
ATOM 740 N N . GLN A 1 96 ? -5.056 8.108 10.673 1.00 89.88 96 GLN A N 1
ATOM 741 C CA . GLN A 1 96 ? -6.347 8.774 10.866 1.00 89.88 96 GLN A CA 1
ATOM 742 C C . GLN A 1 96 ? -7.161 8.822 9.570 1.00 89.88 96 GLN A C 1
ATOM 744 O O . GLN A 1 96 ? -8.343 8.485 9.585 1.00 89.88 96 GLN A O 1
ATOM 749 N N . ALA A 1 97 ? -6.530 9.191 8.452 1.00 87.38 97 ALA A N 1
ATOM 750 C CA . ALA A 1 97 ? -7.187 9.204 7.147 1.00 87.38 97 ALA A CA 1
ATOM 751 C C . ALA A 1 97 ? -7.680 7.803 6.746 1.00 87.38 97 ALA A C 1
ATOM 753 O O . ALA A 1 97 ? -8.824 7.650 6.323 1.00 87.38 97 ALA A O 1
ATOM 754 N N . TYR A 1 98 ? -6.854 6.772 6.956 1.00 87.56 98 TYR A N 1
ATOM 755 C CA . TYR A 1 98 ? -7.235 5.381 6.716 1.00 87.56 98 TYR A CA 1
ATOM 756 C C . TYR A 1 98 ? -8.415 4.952 7.595 1.00 87.56 98 TYR A C 1
ATOM 758 O O . TYR A 1 98 ? -9.375 4.391 7.083 1.00 87.56 98 TYR A O 1
ATOM 766 N N . ALA A 1 99 ? -8.392 5.255 8.896 1.00 85.69 99 ALA A N 1
ATOM 767 C CA . ALA A 1 99 ? -9.482 4.907 9.809 1.00 85.69 99 ALA A CA 1
ATOM 768 C C . ALA A 1 99 ? -10.812 5.580 9.425 1.00 85.69 99 ALA A C 1
ATOM 770 O O . ALA A 1 99 ? -11.867 4.962 9.542 1.00 85.69 99 ALA A O 1
ATOM 771 N N . GLN A 1 100 ? -10.768 6.824 8.937 1.00 85.69 100 GLN A N 1
ATOM 772 C CA . GLN A 1 100 ? -11.951 7.528 8.435 1.00 85.69 100 GLN A CA 1
ATOM 773 C C . GLN A 1 100 ? -12.483 6.911 7.136 1.00 85.69 100 GLN A C 1
ATOM 775 O O . GLN A 1 100 ? -13.694 6.761 6.987 1.00 85.69 100 GLN A O 1
ATOM 780 N N . ALA A 1 101 ? -11.595 6.534 6.213 1.00 82.88 101 ALA A N 1
ATOM 781 C CA . ALA A 1 101 ? -11.976 5.900 4.953 1.00 82.88 101 ALA A CA 1
ATOM 782 C C . ALA A 1 101 ? -12.495 4.465 5.151 1.00 82.88 101 ALA A C 1
ATOM 784 O O . ALA A 1 101 ? -13.447 4.060 4.497 1.00 82.88 101 ALA A O 1
ATOM 785 N N . ALA A 1 102 ? -11.909 3.707 6.079 1.00 80.31 102 ALA A N 1
ATOM 786 C CA . ALA A 1 102 ? -12.264 2.317 6.360 1.00 80.31 102 ALA A CA 1
ATOM 787 C C . ALA A 1 102 ? -13.458 2.158 7.322 1.00 80.31 102 ALA A C 1
ATOM 789 O O . ALA A 1 102 ? -13.854 1.030 7.623 1.00 80.31 102 ALA A O 1
ATOM 790 N N . ALA A 1 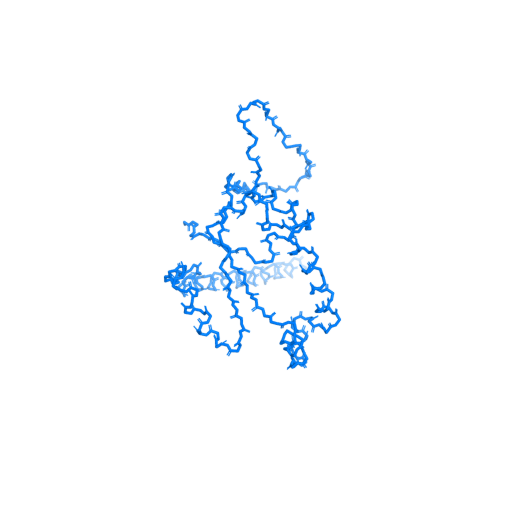103 ? -14.029 3.255 7.833 1.00 82.44 103 ALA A N 1
ATOM 791 C CA . ALA A 1 103 ? -15.184 3.201 8.723 1.00 82.44 103 ALA A CA 1
ATOM 792 C C . ALA A 1 103 ? -16.367 2.489 8.023 1.00 82.44 103 ALA A C 1
ATOM 794 O O . ALA A 1 103 ? -16.702 2.861 6.896 1.00 82.44 103 ALA A O 1
ATOM 795 N N . PRO A 1 104 ? -17.024 1.487 8.644 1.00 73.75 104 PRO A N 1
ATOM 796 C CA . PRO A 1 104 ? -18.075 0.696 7.988 1.00 73.75 104 PRO A CA 1
ATOM 797 C C . PRO A 1 104 ? -19.258 1.533 7.482 1.00 73.75 104 PRO A C 1
ATOM 799 O O . PRO A 1 104 ? -19.780 1.273 6.406 1.00 73.75 104 PRO A O 1
ATOM 802 N N . GLU A 1 105 ? -19.639 2.563 8.241 1.00 70.44 105 GLU A N 1
ATOM 803 C CA . GLU A 1 105 ? -20.706 3.513 7.889 1.00 70.44 105 GLU A CA 1
ATOM 804 C C . GLU A 1 105 ? -20.165 4.814 7.270 1.00 70.44 105 GLU A C 1
ATOM 806 O O . GLU A 1 105 ? -20.892 5.791 7.097 1.00 70.44 105 GLU A O 1
ATOM 811 N N . GLY A 1 106 ?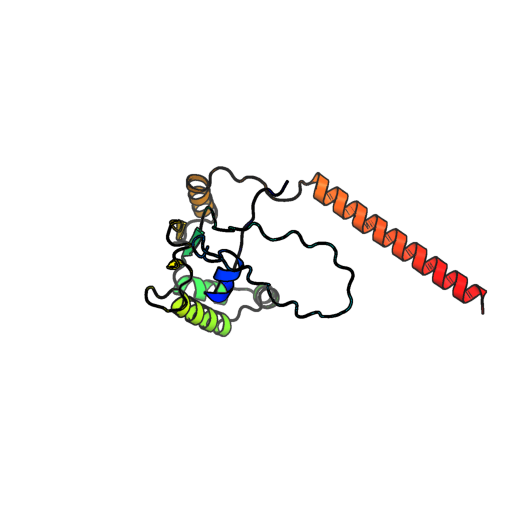 -18.865 4.864 6.965 1.00 67.56 106 GLY A N 1
ATOM 812 C CA . GLY A 1 106 ? -18.240 6.040 6.380 1.00 67.56 106 GLY A CA 1
ATOM 813 C C . GLY A 1 106 ? -18.692 6.238 4.929 1.00 67.56 106 GLY A C 1
ATOM 814 O O . GLY A 1 106 ? -18.624 5.292 4.145 1.00 67.56 106 GLY A O 1
ATOM 815 N N . PRO A 1 107 ? -19.062 7.464 4.510 1.00 64.44 107 PRO A N 1
ATOM 816 C CA . PRO A 1 107 ? -19.508 7.735 3.140 1.00 64.44 107 PRO A CA 1
ATOM 817 C C . PRO A 1 107 ? -18.410 7.534 2.084 1.00 64.44 107 PRO A C 1
ATOM 819 O O . PRO A 1 107 ? -18.703 7.583 0.900 1.00 64.44 107 PRO A O 1
ATOM 822 N N . ASN A 1 108 ? -17.156 7.322 2.497 1.00 71.62 108 ASN A N 1
ATOM 823 C CA . ASN A 1 108 ? -16.000 7.152 1.615 1.00 71.62 108 ASN A CA 1
ATOM 824 C C . ASN A 1 108 ? -15.448 5.720 1.599 1.00 71.62 108 ASN A C 1
ATOM 826 O O . ASN A 1 108 ? -14.383 5.493 1.025 1.00 71.62 108 ASN A O 1
ATOM 830 N N . ASN A 1 109 ? -16.130 4.764 2.237 1.00 82.94 109 ASN A N 1
ATOM 831 C CA . ASN A 1 109 ? -15.649 3.393 2.288 1.00 82.94 109 ASN A CA 1
ATOM 832 C C . ASN A 1 109 ? -15.784 2.721 0.920 1.00 82.94 109 ASN A C 1
ATOM 834 O O . ASN A 1 109 ? -16.874 2.420 0.443 1.00 82.94 109 ASN A O 1
ATOM 838 N N . VAL A 1 110 ? -14.640 2.496 0.284 1.00 85.00 110 VAL A N 1
ATOM 839 C CA . VAL A 1 110 ? -14.548 1.892 -1.047 1.00 85.00 110 VAL A CA 1
ATOM 840 C C . VAL A 1 110 ? -14.961 0.415 -1.013 1.00 85.00 110 VAL A C 1
ATOM 842 O O . VAL A 1 110 ? -15.592 -0.067 -1.950 1.00 85.00 110 VAL A O 1
ATOM 845 N N . LEU A 1 111 ? -14.659 -0.306 0.072 1.00 82.62 111 LEU A N 1
ATOM 846 C CA . LEU A 1 111 ? -14.900 -1.751 0.172 1.00 82.62 111 LEU A CA 1
ATOM 847 C C . LEU A 1 111 ? -16.390 -2.102 0.282 1.00 82.62 111 LEU A C 1
ATOM 849 O O . LEU A 1 111 ? -16.786 -3.200 -0.095 1.00 82.62 111 LEU A O 1
ATOM 853 N N . THR A 1 112 ? -17.222 -1.183 0.780 1.00 82.50 112 THR A N 1
ATOM 854 C CA . THR A 1 112 ? -18.678 -1.385 0.884 1.00 82.50 112 THR A CA 1
ATOM 855 C C . THR A 1 112 ? -19.420 -1.058 -0.412 1.00 82.50 112 THR A C 1
ATOM 857 O O . THR A 1 112 ? -20.618 -1.324 -0.524 1.00 82.50 112 THR A O 1
ATOM 860 N N . HIS A 1 113 ? -18.732 -0.500 -1.410 1.00 84.81 113 HIS A N 1
ATOM 861 C CA . HIS A 1 113 ? -19.332 -0.174 -2.696 1.00 84.81 113 HIS A CA 1
ATOM 862 C C . HIS A 1 113 ? -19.761 -1.441 -3.442 1.00 84.81 113 HIS A C 1
ATOM 864 O O . HIS A 1 113 ? -19.021 -2.420 -3.482 1.00 84.81 113 HIS A O 1
ATOM 870 N N . LYS A 1 114 ? -20.921 -1.418 -4.112 1.00 82.62 114 LYS A N 1
ATOM 871 C CA . LYS A 1 114 ? -21.516 -2.597 -4.779 1.00 82.62 114 LYS A CA 1
ATOM 872 C C . LYS A 1 114 ? -20.576 -3.307 -5.760 1.00 82.62 114 LYS A C 1
ATOM 874 O O . LYS A 1 114 ? -20.619 -4.530 -5.859 1.00 82.62 114 LYS A O 1
ATOM 879 N N . ALA A 1 115 ? -19.737 -2.539 -6.456 1.00 80.31 115 ALA A N 1
ATOM 880 C CA . ALA A 1 115 ? -18.739 -3.070 -7.384 1.00 80.31 115 ALA A CA 1
ATOM 881 C C . ALA A 1 115 ? -17.700 -3.973 -6.696 1.00 80.31 115 ALA A C 1
ATOM 883 O O . ALA A 1 115 ? -17.281 -4.968 -7.270 1.00 80.31 115 ALA A O 1
ATOM 884 N N . LEU A 1 116 ? -17.312 -3.656 -5.456 1.00 82.62 116 LEU A N 1
ATOM 885 C CA . LEU A 1 116 ? -16.326 -4.429 -4.694 1.00 82.62 116 LEU A CA 1
ATOM 886 C C . LEU A 1 116 ? -16.958 -5.357 -3.656 1.00 82.62 116 LEU A C 1
ATOM 888 O O . LEU A 1 116 ? -16.342 -6.343 -3.279 1.00 82.62 116 LEU A O 1
ATOM 892 N N . ALA A 1 117 ? -18.191 -5.084 -3.224 1.00 80.75 117 ALA A N 1
ATOM 893 C CA . ALA A 1 117 ? -18.879 -5.822 -2.165 1.00 80.75 117 ALA A CA 1
ATOM 894 C C . ALA A 1 117 ? -19.094 -7.314 -2.481 1.00 80.75 117 ALA A C 1
ATOM 896 O O . ALA A 1 117 ? -19.355 -8.104 -1.578 1.00 80.75 117 ALA A O 1
ATOM 897 N N . GLN A 1 118 ? -19.001 -7.701 -3.757 1.00 80.19 118 GLN A N 1
ATOM 898 C CA . GLN A 1 118 ? -19.080 -9.097 -4.198 1.00 80.19 118 GLN A CA 1
ATOM 899 C C . GLN A 1 118 ? -17.756 -9.859 -4.020 1.00 80.19 118 GLN A C 1
ATOM 901 O O . GLN A 1 118 ? -17.750 -11.087 -4.073 1.00 80.19 118 GLN A O 1
ATOM 906 N N . VAL A 1 119 ? -16.643 -9.149 -3.813 1.00 83.88 119 VAL A N 1
ATOM 907 C CA . VAL A 1 119 ? -15.299 -9.713 -3.674 1.00 83.88 119 VAL A CA 1
ATOM 908 C C . VAL A 1 119 ? -14.928 -9.735 -2.195 1.00 83.88 119 VAL A C 1
ATOM 910 O O . VAL A 1 119 ? -14.768 -8.690 -1.567 1.00 83.88 119 VAL A O 1
ATOM 913 N N . GLU A 1 120 ? -14.776 -10.931 -1.628 1.00 84.56 120 GLU A N 1
ATOM 914 C CA . GLU A 1 120 ? -14.370 -11.088 -0.230 1.00 84.56 120 GLU A CA 1
ATOM 915 C C . GLU A 1 120 ? -12.903 -10.649 -0.040 1.00 84.56 120 GLU A C 1
ATOM 917 O O . GLU A 1 120 ? -12.009 -11.205 -0.689 1.00 84.56 120 GLU A O 1
ATOM 922 N N . PRO A 1 121 ? -12.611 -9.672 0.843 1.00 87.56 121 PRO A N 1
ATOM 923 C CA . PRO A 1 121 ? -11.238 -9.257 1.093 1.00 87.56 121 PRO A CA 1
ATOM 924 C C . PRO A 1 121 ? -10.436 -10.334 1.832 1.00 87.56 121 PRO A C 1
ATOM 926 O O . PRO A 1 121 ? -10.806 -10.787 2.915 1.00 87.56 121 PRO A O 1
ATOM 929 N N . LEU A 1 122 ? -9.270 -10.688 1.294 1.00 88.50 122 LEU A N 1
ATOM 930 C CA . LEU A 1 122 ? -8.299 -11.538 1.971 1.00 88.50 122 LEU A CA 1
ATOM 931 C C . LEU A 1 122 ? -7.534 -10.723 3.018 1.00 88.50 122 LEU A C 1
ATOM 933 O O . LEU A 1 122 ? -6.615 -9.968 2.689 1.00 88.50 122 LEU A O 1
ATOM 937 N N . GLU A 1 123 ? -7.877 -10.917 4.291 1.00 86.69 123 GLU A N 1
ATOM 938 C CA . GLU A 1 123 ? -7.136 -10.312 5.398 1.00 86.69 123 GLU A CA 1
ATOM 939 C C . GLU A 1 123 ? -5.857 -11.097 5.733 1.00 86.69 123 GLU A C 1
ATOM 941 O O . GLU A 1 123 ? -5.889 -12.251 6.177 1.00 86.69 123 GLU A O 1
ATOM 946 N N . LEU A 1 124 ? -4.711 -10.439 5.569 1.00 86.12 124 LEU A N 1
ATOM 947 C CA . LEU A 1 124 ? -3.401 -10.916 5.997 1.00 86.12 124 LEU A CA 1
ATOM 948 C C . LEU A 1 124 ? -3.003 -10.173 7.275 1.00 86.12 124 LEU A C 1
ATOM 950 O O . LEU A 1 124 ? -2.545 -9.032 7.225 1.00 86.12 124 LEU A O 1
ATOM 954 N N . ALA A 1 125 ? -3.198 -10.812 8.427 1.00 81.81 125 ALA A N 1
ATOM 955 C CA . ALA A 1 125 ? -2.702 -10.293 9.695 1.00 81.81 125 ALA A CA 1
ATOM 956 C C . ALA A 1 125 ? -1.171 -10.415 9.751 1.00 81.81 125 ALA A C 1
ATOM 958 O O . ALA A 1 125 ? -0.611 -11.458 9.421 1.00 81.81 125 ALA A O 1
ATOM 959 N N . HIS A 1 126 ? -0.508 -9.337 10.157 1.00 74.50 126 HIS A N 1
ATOM 960 C CA . HIS A 1 126 ? 0.918 -9.305 10.448 1.00 74.50 126 HIS A CA 1
ATOM 961 C C . HIS A 1 126 ? 1.106 -9.311 11.968 1.00 7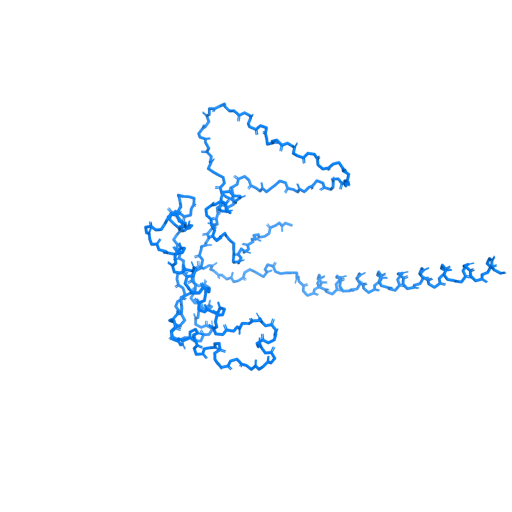4.50 126 HIS A C 1
ATOM 963 O O . HIS A 1 126 ? 1.433 -8.298 12.573 1.00 74.50 126 HIS A O 1
ATOM 969 N N . ASP A 1 127 ? 0.796 -10.444 12.588 1.00 65.62 127 ASP A N 1
ATOM 970 C CA . ASP A 1 127 ? 0.829 -10.715 14.027 1.00 65.62 127 ASP A CA 1
ATOM 971 C C . ASP A 1 127 ? 2.137 -11.421 14.429 1.00 65.62 127 ASP A C 1
ATOM 973 O O . ASP A 1 127 ? 2.131 -12.516 14.982 1.00 65.62 127 ASP A O 1
ATOM 977 N N . ASP A 1 128 ? 3.278 -10.807 14.092 1.00 56.75 128 ASP A N 1
ATOM 978 C CA . ASP A 1 128 ? 4.645 -11.350 14.261 1.00 56.75 128 ASP A CA 1
ATOM 979 C C . ASP A 1 128 ? 4.968 -12.596 13.412 1.00 56.75 128 ASP A C 1
ATOM 981 O O . ASP A 1 128 ? 6.082 -13.129 13.445 1.00 56.75 128 ASP A O 1
ATOM 985 N N . ALA A 1 129 ? 4.022 -13.038 12.583 1.00 60.00 129 ALA A N 1
ATOM 986 C CA . ALA A 1 129 ? 4.257 -14.043 11.564 1.00 60.00 129 ALA A CA 1
ATOM 987 C C . ALA A 1 129 ? 5.299 -13.542 10.547 1.00 60.00 129 ALA A C 1
ATOM 989 O O . ALA A 1 129 ? 5.238 -12.407 10.061 1.00 60.00 129 ALA A O 1
ATOM 990 N N . SER A 1 130 ? 6.259 -14.402 10.191 1.00 75.06 130 SER A N 1
ATOM 991 C CA . SER A 1 130 ? 7.253 -14.063 9.173 1.00 75.06 130 SER A CA 1
ATOM 992 C C . SER A 1 130 ? 6.565 -13.682 7.855 1.00 75.06 130 SER A C 1
ATOM 994 O O . SER A 1 130 ? 5.451 -14.126 7.545 1.00 75.06 130 SER A O 1
ATOM 996 N N . ILE A 1 131 ? 7.254 -12.882 7.037 1.00 81.06 131 ILE A N 1
ATOM 997 C CA . ILE A 1 131 ? 6.803 -12.554 5.674 1.00 81.06 131 ILE A CA 1
ATOM 998 C C . ILE A 1 131 ? 6.450 -13.843 4.913 1.00 81.06 131 ILE A C 1
ATOM 1000 O O . ILE A 1 131 ? 5.472 -13.888 4.173 1.00 81.06 131 ILE A O 1
ATOM 1004 N N . GLU A 1 132 ? 7.197 -14.919 5.150 1.00 84.56 132 GLU A N 1
ATOM 1005 C CA . GLU A 1 132 ? 6.991 -16.217 4.518 1.00 84.56 132 GLU A CA 1
ATOM 1006 C C . GLU A 1 132 ? 5.665 -16.880 4.912 1.00 84.56 132 GLU A C 1
ATOM 1008 O O . GLU A 1 132 ? 4.993 -17.453 4.052 1.00 84.56 132 GLU A O 1
ATOM 1013 N N . THR A 1 133 ? 5.227 -16.745 6.165 1.00 85.31 133 THR A N 1
ATOM 1014 C CA . THR A 1 133 ? 3.905 -17.215 6.606 1.00 85.31 133 THR A CA 1
ATOM 1015 C C . THR A 1 133 ? 2.787 -16.443 5.907 1.00 85.31 133 THR A C 1
ATOM 1017 O O . THR A 1 133 ? 1.846 -17.047 5.388 1.00 85.31 133 THR A O 1
ATOM 1020 N N . SER A 1 134 ? 2.920 -15.114 5.818 1.00 84.12 134 SER A N 1
ATOM 1021 C CA . SER A 1 134 ? 1.953 -14.259 5.112 1.00 84.12 134 SER A CA 1
ATOM 1022 C C . SER A 1 134 ? 1.870 -14.618 3.624 1.00 84.12 134 SER A C 1
ATOM 1024 O O . SER A 1 134 ? 0.780 -14.796 3.079 1.00 84.12 134 SER A O 1
ATOM 1026 N N . LEU A 1 135 ? 3.023 -14.813 2.975 1.00 85.88 135 LEU A N 1
ATOM 1027 C CA . LEU A 1 135 ? 3.105 -15.241 1.578 1.00 85.88 135 LEU A CA 1
ATOM 1028 C C . LEU A 1 135 ? 2.543 -16.650 1.370 1.00 85.88 135 LEU A C 1
ATOM 1030 O O . LEU A 1 135 ? 1.894 -16.906 0.359 1.00 85.88 135 LEU A O 1
ATOM 1034 N N . SER A 1 136 ? 2.764 -17.568 2.308 1.00 87.12 136 SER A N 1
ATOM 1035 C CA . SER A 1 136 ? 2.224 -18.929 2.233 1.00 87.12 136 SER A CA 1
ATOM 1036 C C . SER A 1 136 ? 0.701 -18.924 2.305 1.00 87.12 136 SER A C 1
ATOM 1038 O O . SER A 1 136 ? 0.054 -19.588 1.499 1.00 87.12 136 SER A O 1
ATOM 1040 N N . ARG A 1 137 ? 0.120 -18.108 3.194 1.00 85.44 137 ARG A N 1
ATOM 1041 C CA . ARG A 1 137 ? -1.331 -17.894 3.246 1.00 85.44 137 ARG A CA 1
ATOM 1042 C C . ARG A 1 137 ? -1.846 -17.298 1.938 1.00 85.44 137 ARG A C 1
ATOM 1044 O O . ARG A 1 137 ? -2.787 -17.838 1.367 1.00 85.44 137 ARG A O 1
ATOM 1051 N N . ALA A 1 138 ? -1.190 -16.262 1.416 1.00 86.38 138 ALA A N 1
ATOM 1052 C CA . ALA A 1 138 ? -1.555 -15.672 0.130 1.00 86.38 138 ALA A CA 1
ATOM 1053 C C . ALA A 1 138 ? -1.526 -16.703 -1.014 1.00 86.38 138 ALA A C 1
ATOM 1055 O O . ALA A 1 138 ? -2.442 -16.734 -1.823 1.00 86.38 138 ALA A O 1
ATOM 1056 N N . ARG A 1 139 ? -0.540 -17.611 -1.049 1.00 87.31 139 ARG A N 1
ATOM 1057 C CA . ARG A 1 139 ? -0.446 -18.678 -2.067 1.00 87.31 139 ARG A CA 1
ATOM 1058 C C . ARG A 1 139 ? -1.564 -19.715 -1.993 1.00 87.31 139 ARG A C 1
ATOM 1060 O O . ARG A 1 139 ? -1.893 -20.313 -3.012 1.00 87.31 139 ARG A O 1
ATOM 1067 N N . ILE A 1 140 ? -2.121 -19.964 -0.809 1.00 86.81 140 ILE A N 1
ATOM 1068 C CA . ILE A 1 140 ? -3.257 -20.883 -0.657 1.00 86.81 140 ILE A CA 1
ATOM 1069 C C . ILE A 1 140 ? -4.506 -20.279 -1.305 1.00 86.81 140 ILE A C 1
ATOM 1071 O O . ILE A 1 140 ? -5.226 -20.989 -1.998 1.00 86.81 140 ILE A O 1
ATOM 1075 N N . TYR A 1 141 ? -4.727 -18.975 -1.118 1.00 84.56 141 TYR A N 1
ATOM 1076 C CA . TYR A 1 141 ? -5.908 -18.280 -1.633 1.00 84.56 141 TYR A CA 1
ATOM 1077 C C . TYR A 1 141 ? -5.770 -17.853 -3.100 1.00 84.56 141 TYR A C 1
ATOM 1079 O O . TYR A 1 141 ? -6.673 -18.083 -3.892 1.00 84.56 141 TYR A O 1
ATOM 1087 N N . LEU A 1 142 ? -4.630 -17.271 -3.477 1.00 84.94 142 LEU A N 1
ATOM 1088 C CA . LEU A 1 142 ? -4.380 -16.718 -4.816 1.00 84.94 142 LEU A CA 1
ATOM 1089 C C . LEU A 1 142 ? -3.760 -17.745 -5.779 1.00 84.94 142 LEU A C 1
ATOM 1091 O O . LEU A 1 142 ? -3.615 -17.492 -6.974 1.00 84.94 142 LEU A O 1
ATOM 1095 N N . GLY A 1 143 ? -3.341 -18.902 -5.263 1.00 83.94 143 GLY A N 1
ATOM 1096 C CA . GLY A 1 143 ? -2.616 -19.913 -6.020 1.00 83.94 143 GLY A CA 1
ATOM 1097 C C . GLY A 1 143 ? -1.116 -19.628 -6.160 1.00 83.94 143 GLY A C 1
ATOM 1098 O O . GLY A 1 143 ? -0.509 -18.825 -5.445 1.00 83.94 143 GLY A O 1
ATOM 1099 N N . ARG A 1 144 ? -0.465 -20.354 -7.078 1.00 79.00 144 ARG A N 1
ATOM 1100 C CA . ARG A 1 144 ? 0.981 -20.214 -7.305 1.00 79.00 144 ARG A CA 1
ATOM 1101 C C . ARG A 1 144 ? 1.288 -18.843 -7.919 1.00 79.00 144 ARG A C 1
ATOM 1103 O O . ARG A 1 144 ? 0.591 -18.467 -8.861 1.00 79.00 144 ARG A O 1
ATOM 1110 N N . PRO A 1 145 ? 2.352 -18.145 -7.469 1.00 75.75 145 PRO A N 1
ATOM 1111 C CA . PRO A 1 145 ? 2.775 -16.897 -8.085 1.00 75.75 145 PRO A CA 1
ATOM 1112 C C . PRO A 1 145 ? 2.993 -17.112 -9.576 1.00 75.75 145 PRO A C 1
ATOM 1114 O O . PRO A 1 145 ? 3.789 -17.955 -9.996 1.00 75.75 145 PRO A O 1
ATOM 1117 N N . ARG A 1 146 ? 2.248 -16.361 -10.372 1.00 68.69 146 ARG A N 1
ATOM 1118 C CA . ARG A 1 146 ? 2.485 -16.231 -11.800 1.00 68.69 146 ARG A CA 1
ATOM 1119 C C . ARG A 1 146 ? 3.457 -15.061 -11.921 1.00 68.69 146 ARG A C 1
ATOM 1121 O O . ARG A 1 146 ? 3.195 -13.985 -11.396 1.00 68.69 146 ARG A O 1
ATOM 1128 N N . ASN A 1 147 ? 4.646 -15.305 -12.464 1.00 63.78 147 ASN A N 1
ATOM 1129 C CA . ASN A 1 147 ? 5.706 -14.299 -12.546 1.00 63.78 147 ASN A CA 1
ATOM 1130 C C . ASN A 1 147 ? 5.325 -13.228 -13.581 1.00 63.78 147 ASN A C 1
ATOM 1132 O O . ASN A 1 147 ? 5.785 -13.282 -14.713 1.00 63.78 147 ASN A O 1
ATOM 1136 N N . TYR A 1 148 ? 4.487 -12.269 -13.188 1.00 66.94 148 TYR A N 1
ATOM 1137 C CA . TYR A 1 148 ? 3.948 -11.213 -14.055 1.00 66.94 148 TYR A CA 1
ATOM 1138 C C . TYR A 1 148 ? 4.971 -10.121 -14.443 1.00 66.94 148 TYR A C 1
ATOM 1140 O O . TYR A 1 148 ? 4.600 -9.110 -15.032 1.00 66.94 148 TYR A O 1
ATOM 1148 N N . GLY A 1 149 ? 6.250 -10.291 -14.091 1.00 63.72 149 GLY A N 1
ATOM 1149 C CA . GLY A 1 149 ? 7.328 -9.360 -14.430 1.00 63.72 149 GLY A CA 1
ATOM 1150 C C . GLY A 1 149 ? 8.049 -9.743 -15.727 1.00 63.72 149 GLY A C 1
ATOM 1151 O O . GLY A 1 149 ? 8.005 -10.912 -16.119 1.00 63.72 149 GLY A O 1
ATOM 1152 N N . PRO A 1 150 ? 8.747 -8.787 -16.374 1.00 65.44 150 PRO A N 1
ATOM 1153 C CA . PRO A 1 150 ? 9.594 -9.093 -17.517 1.00 65.44 150 PRO A CA 1
ATOM 1154 C C . PRO A 1 150 ? 10.614 -10.159 -17.124 1.00 65.44 150 PRO A C 1
ATOM 1156 O O . PRO A 1 150 ? 11.228 -10.115 -16.054 1.00 65.44 150 PRO A O 1
ATOM 1159 N N . THR A 1 151 ? 10.775 -11.142 -17.995 1.00 74.31 151 THR A N 1
ATOM 1160 C CA . THR A 1 151 ? 11.770 -12.196 -17.833 1.00 74.31 151 THR A CA 1
AT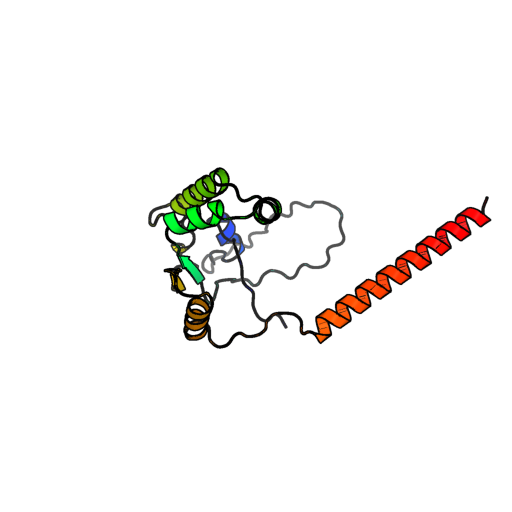OM 1161 C C . THR A 1 151 ? 13.171 -11.590 -17.759 1.00 74.31 151 THR A C 1
ATOM 1163 O O . THR A 1 151 ? 13.422 -10.500 -18.273 1.00 74.31 151 THR A O 1
ATOM 1166 N N . ALA A 1 152 ? 14.128 -12.306 -17.161 1.00 79.00 152 ALA A N 1
ATOM 1167 C CA . ALA A 1 152 ? 15.521 -11.848 -17.123 1.00 79.00 152 ALA A CA 1
ATOM 1168 C C . ALA A 1 152 ? 16.065 -11.508 -18.528 1.00 79.00 152 ALA A C 1
ATOM 1170 O O . ALA A 1 152 ? 16.841 -10.569 -18.679 1.00 79.00 152 ALA A O 1
ATOM 1171 N N . ALA A 1 153 ? 15.595 -12.224 -19.556 1.00 79.94 153 ALA A N 1
ATOM 1172 C CA . ALA A 1 153 ? 15.913 -11.949 -20.952 1.00 79.94 153 ALA A CA 1
ATOM 1173 C C . ALA A 1 153 ? 15.324 -10.614 -21.445 1.00 79.94 153 ALA A C 1
ATOM 1175 O O . ALA A 1 153 ? 16.022 -9.846 -22.095 1.00 79.94 153 ALA A O 1
ATOM 1176 N N . GLU A 1 154 ? 14.071 -10.298 -21.110 1.00 78.06 154 GLU A N 1
ATOM 1177 C CA . GLU A 1 154 ? 13.440 -9.021 -21.477 1.00 78.06 154 GLU A CA 1
ATOM 1178 C C . GLU A 1 154 ? 14.057 -7.833 -20.729 1.00 78.06 154 GLU A C 1
ATOM 1180 O O . GLU A 1 154 ? 14.215 -6.757 -21.304 1.00 78.06 154 GLU A O 1
ATOM 1185 N N . VAL A 1 155 ? 14.453 -8.025 -19.466 1.00 80.12 155 VAL A N 1
ATOM 1186 C CA . VAL A 1 155 ? 15.193 -7.012 -18.698 1.00 80.12 155 VAL A CA 1
ATOM 1187 C C . VAL A 1 155 ? 16.555 -6.739 -19.340 1.00 80.12 155 VAL A C 1
ATOM 1189 O O . VAL A 1 155 ? 16.904 -5.575 -19.532 1.00 80.12 155 VAL A O 1
ATOM 1192 N N . ALA A 1 156 ? 17.294 -7.786 -19.722 1.00 85.00 156 ALA A N 1
ATOM 1193 C CA . ALA A 1 156 ? 18.580 -7.651 -20.404 1.00 85.00 156 ALA A CA 1
ATOM 1194 C C . ALA A 1 156 ? 18.432 -6.974 -21.777 1.00 85.00 156 ALA A C 1
ATOM 1196 O O . ALA A 1 156 ? 19.129 -6.004 -22.054 1.00 85.00 156 ALA A O 1
ATOM 1197 N N . ALA A 1 157 ? 17.458 -7.393 -22.589 1.00 84.25 157 ALA A N 1
ATOM 1198 C CA . ALA A 1 157 ? 17.192 -6.786 -23.894 1.00 84.25 157 ALA A CA 1
ATOM 1199 C C . ALA A 1 157 ? 16.788 -5.305 -23.780 1.00 84.25 157 ALA A C 1
ATOM 1201 O O . ALA A 1 157 ? 17.179 -4.475 -24.603 1.00 84.25 157 ALA A O 1
ATOM 1202 N N . LYS A 1 158 ? 16.021 -4.938 -22.743 1.00 80.31 158 LYS A N 1
ATOM 1203 C CA . LYS A 1 158 ? 15.684 -3.536 -22.470 1.00 80.31 158 LYS A CA 1
ATOM 1204 C C . LYS A 1 158 ? 16.917 -2.731 -22.053 1.00 80.31 158 LYS A C 1
ATOM 1206 O O . LYS A 1 158 ? 17.037 -1.584 -22.476 1.00 80.31 158 LYS A O 1
ATOM 1211 N N . ALA A 1 159 ? 17.812 -3.314 -21.255 1.00 86.69 159 ALA A N 1
ATOM 1212 C CA . ALA A 1 159 ? 19.064 -2.677 -20.856 1.00 86.69 159 ALA A CA 1
ATOM 1213 C C . ALA A 1 159 ? 19.993 -2.448 -22.060 1.00 86.69 159 ALA A C 1
ATOM 1215 O O . ALA A 1 159 ? 20.443 -1.324 -22.256 1.00 86.69 159 ALA A O 1
ATOM 1216 N N . GLU A 1 160 ? 20.179 -3.455 -22.918 1.00 87.88 160 GLU A N 1
ATOM 1217 C CA . GLU A 1 160 ? 20.964 -3.331 -24.156 1.00 87.88 160 GLU A CA 1
ATOM 1218 C C . GLU A 1 160 ? 20.387 -2.264 -25.091 1.00 87.88 160 GLU A C 1
ATOM 1220 O O . GLU A 1 160 ? 21.122 -1.447 -25.640 1.00 87.88 160 GLU A O 1
ATOM 1225 N N . ARG A 1 161 ? 19.056 -2.212 -25.238 1.00 86.00 161 ARG A N 1
ATOM 1226 C CA . ARG A 1 161 ? 18.395 -1.182 -26.049 1.00 86.00 161 ARG A CA 1
ATOM 1227 C C . ARG A 1 161 ? 18.611 0.224 -25.484 1.00 86.00 161 ARG A C 1
ATOM 1229 O O . ARG A 1 161 ? 18.823 1.156 -26.252 1.00 86.00 161 ARG A O 1
ATOM 1236 N N . LEU A 1 162 ? 18.548 0.385 -24.164 1.00 86.38 162 LEU A N 1
ATOM 1237 C CA . LEU A 1 162 ? 18.824 1.659 -23.493 1.00 86.38 162 LEU A CA 1
ATOM 1238 C C . LEU A 1 162 ? 20.283 2.088 -23.666 1.00 86.38 162 LEU A C 1
ATOM 1240 O O . LEU A 1 162 ? 20.548 3.263 -23.902 1.00 86.38 162 LEU A O 1
ATOM 1244 N N . GLU A 1 163 ? 21.216 1.146 -23.581 1.00 88.06 163 GLU A N 1
ATOM 1245 C CA . GLU A 1 163 ? 22.639 1.417 -23.762 1.00 88.06 163 GLU A CA 1
ATOM 1246 C C . GLU A 1 163 ? 22.966 1.778 -25.217 1.00 88.06 163 GLU A C 1
ATOM 1248 O O . GLU A 1 163 ? 23.652 2.769 -25.456 1.00 88.06 163 GLU A O 1
ATOM 1253 N N . ALA A 1 164 ? 22.389 1.067 -26.191 1.00 87.56 164 ALA A N 1
ATOM 1254 C CA . ALA A 1 164 ? 22.517 1.395 -27.610 1.00 87.56 164 ALA A CA 1
ATOM 1255 C C . ALA A 1 164 ? 21.977 2.799 -27.928 1.00 87.56 164 ALA A C 1
ATOM 1257 O O . ALA A 1 164 ? 22.653 3.576 -28.599 1.00 87.56 164 ALA A O 1
ATOM 1258 N N . LEU A 1 165 ? 20.806 3.155 -27.383 1.00 87.56 165 LEU A N 1
ATOM 1259 C CA . LEU A 1 165 ? 20.239 4.500 -27.524 1.00 87.56 165 LEU A CA 1
ATOM 1260 C C . LEU A 1 165 ? 21.130 5.572 -26.886 1.00 87.56 165 LEU A C 1
ATOM 1262 O O . LEU A 1 165 ? 21.261 6.663 -27.436 1.00 87.56 165 LEU A O 1
ATOM 1266 N N . ARG A 1 166 ? 21.770 5.273 -25.747 1.00 88.38 166 ARG A N 1
ATOM 1267 C CA . ARG A 1 166 ? 22.702 6.207 -25.105 1.00 88.38 166 ARG A CA 1
ATOM 1268 C C . ARG A 1 166 ? 23.944 6.439 -25.965 1.00 88.38 166 ARG A C 1
ATOM 1270 O O . ARG A 1 166 ? 24.331 7.583 -26.172 1.00 88.38 166 ARG A O 1
ATOM 1277 N N . VAL A 1 167 ? 24.534 5.368 -26.494 1.00 88.94 167 VAL A N 1
ATOM 1278 C CA . VAL A 1 167 ? 25.711 5.444 -27.375 1.00 88.94 167 VAL A CA 1
ATOM 1279 C C . VAL A 1 167 ? 25.383 6.192 -28.669 1.00 88.94 167 VAL A C 1
ATOM 1281 O O . VAL A 1 167 ? 26.173 7.017 -29.121 1.00 88.94 167 VAL A O 1
ATOM 1284 N N . GLU A 1 168 ? 24.210 5.950 -29.254 1.00 88.00 168 GLU A N 1
ATOM 1285 C CA . GLU A 1 168 ? 23.755 6.660 -30.452 1.00 88.00 168 GLU A CA 1
ATOM 1286 C C . GLU A 1 168 ? 23.526 8.156 -30.182 1.00 88.00 168 GLU A C 1
ATOM 1288 O O . GLU A 1 168 ? 23.950 8.997 -30.977 1.00 88.00 168 GLU A O 1
ATOM 1293 N N . ALA A 1 169 ? 22.931 8.506 -29.037 1.00 87.81 169 ALA A N 1
ATOM 1294 C CA . ALA A 1 169 ? 22.748 9.895 -28.625 1.00 87.81 169 ALA A CA 1
ATOM 1295 C C . ALA A 1 169 ? 24.088 10.622 -28.408 1.00 87.81 169 ALA A C 1
ATOM 1297 O O . ALA A 1 169 ? 24.258 11.741 -28.889 1.00 87.81 169 ALA A O 1
ATOM 1298 N N . GLU A 1 170 ? 25.058 9.982 -27.747 1.00 87.56 170 GLU A N 1
ATOM 1299 C CA . GLU A 1 170 ? 26.407 10.532 -27.546 1.00 87.56 170 GLU A CA 1
ATOM 1300 C C . GLU A 1 170 ? 27.149 10.721 -28.882 1.00 87.56 170 GLU A C 1
ATOM 1302 O O . GLU A 1 170 ? 27.761 11.765 -29.116 1.00 87.56 170 GLU A O 1
ATOM 1307 N N . ALA A 1 171 ? 27.050 9.753 -29.799 1.00 86.62 171 ALA A N 1
ATOM 1308 C CA . ALA A 1 171 ? 27.669 9.840 -31.121 1.00 86.62 171 ALA A CA 1
ATOM 1309 C C . ALA A 1 171 ? 27.042 10.938 -31.997 1.00 86.62 171 ALA A C 1
ATOM 1311 O O . ALA A 1 171 ? 27.758 11.642 -32.712 1.00 86.62 171 ALA A O 1
ATOM 1312 N N . ASN A 1 172 ? 25.718 11.106 -31.939 1.00 85.81 172 ASN A N 1
ATOM 1313 C CA . ASN A 1 172 ? 25.025 12.175 -32.655 1.00 85.81 172 ASN A CA 1
ATOM 1314 C C . ASN A 1 172 ? 25.344 13.553 -32.067 1.00 85.81 172 ASN A C 1
ATOM 1316 O O . ASN A 1 172 ? 25.597 14.477 -32.836 1.00 85.81 172 ASN A O 1
ATOM 1320 N N . ALA A 1 173 ? 25.423 13.688 -30.739 1.00 86.94 173 ALA A N 1
ATOM 1321 C CA . ALA A 1 173 ? 25.837 14.934 -30.093 1.00 86.94 173 ALA A CA 1
ATOM 1322 C C . ALA A 1 173 ? 27.267 15.341 -30.494 1.00 86.94 173 ALA A C 1
ATOM 1324 O O . ALA A 1 173 ? 27.497 16.489 -30.866 1.00 86.94 173 ALA A O 1
ATOM 1325 N N . ALA A 1 174 ? 28.208 14.390 -30.517 1.00 85.50 174 ALA A N 1
ATOM 1326 C CA . ALA A 1 174 ? 29.586 14.648 -30.934 1.00 85.50 174 ALA A CA 1
ATOM 1327 C C . ALA A 1 174 ? 29.699 15.056 -32.415 1.00 85.50 174 ALA A C 1
ATOM 1329 O O . ALA A 1 174 ? 30.512 15.912 -32.761 1.00 85.50 174 ALA A O 1
ATOM 1330 N N . LYS A 1 175 ? 28.879 14.470 -33.300 1.00 84.56 175 LYS A N 1
ATOM 1331 C CA . LYS A 1 175 ? 28.818 14.881 -34.713 1.00 84.56 175 LYS A CA 1
ATOM 1332 C C . LYS A 1 175 ? 28.273 16.297 -34.873 1.00 84.56 175 LYS A C 1
ATOM 1334 O O . LYS A 1 175 ? 28.863 17.075 -35.613 1.00 84.56 175 LYS A O 1
ATOM 1339 N N . LEU A 1 176 ? 27.200 16.631 -34.156 1.00 84.62 176 LEU A N 1
ATOM 1340 C CA . LEU A 1 176 ? 26.585 17.959 -34.195 1.00 84.62 176 LEU A CA 1
ATOM 1341 C C . LEU A 1 176 ? 27.537 19.044 -33.669 1.00 84.62 176 LEU A C 1
ATOM 1343 O O . LEU A 1 176 ? 27.609 20.129 -34.239 1.00 84.62 176 LEU A O 1
ATOM 1347 N N . GLU A 1 177 ? 28.312 18.751 -32.620 1.00 81.62 177 GLU A N 1
ATOM 1348 C CA . GLU A 1 177 ? 29.351 19.667 -32.135 1.00 81.62 177 GLU A CA 1
ATOM 1349 C C . GLU A 1 177 ? 30.503 19.836 -33.131 1.00 81.62 177 GLU A C 1
ATOM 1351 O O . GLU A 1 177 ? 30.967 20.959 -33.326 1.00 81.62 177 GLU A O 1
ATOM 1356 N N . ALA A 1 178 ? 30.948 18.756 -33.780 1.00 82.75 178 ALA A N 1
ATOM 1357 C CA . ALA A 1 178 ? 32.008 18.817 -34.784 1.00 82.75 178 ALA A CA 1
ATOM 1358 C C . ALA A 1 178 ? 31.586 19.601 -36.037 1.00 82.75 178 ALA A C 1
ATOM 1360 O O . ALA A 1 178 ? 32.393 20.338 -36.595 1.00 82.75 178 ALA A O 1
ATOM 1361 N N . GLU A 1 179 ? 30.328 19.468 -36.460 1.00 80.75 179 GLU A N 1
ATOM 1362 C CA . GLU A 1 179 ? 29.764 20.217 -37.587 1.00 80.75 179 GLU A CA 1
ATOM 1363 C C . GLU A 1 179 ? 29.642 21.711 -37.249 1.00 80.75 179 GLU A C 1
ATOM 1365 O O . GLU A 1 179 ? 30.085 22.555 -38.025 1.00 80.75 179 GLU A O 1
ATOM 1370 N N . ARG A 1 180 ? 29.198 22.045 -36.029 1.00 77.88 180 ARG A N 1
ATOM 1371 C CA . ARG A 1 180 ? 29.127 23.435 -35.551 1.00 77.88 180 ARG A CA 1
ATOM 1372 C C . ARG A 1 180 ? 30.501 24.110 -35.441 1.00 77.88 180 ARG A C 1
ATOM 1374 O O . ARG A 1 180 ? 30.595 25.312 -35.636 1.00 77.88 180 ARG A O 1
ATOM 1381 N N . LEU A 1 181 ? 31.553 23.354 -35.121 1.00 77.00 181 LEU A N 1
ATOM 1382 C CA . LEU A 1 181 ? 32.937 23.853 -35.067 1.00 77.00 181 LEU A CA 1
ATOM 1383 C C . LEU A 1 181 ? 33.602 23.960 -36.448 1.00 77.00 181 LEU A C 1
ATOM 1385 O O . LEU A 1 181 ? 34.646 24.592 -36.562 1.00 77.00 181 LEU A O 1
ATOM 1389 N N . ALA A 1 182 ? 33.048 23.306 -37.471 1.00 77.38 182 ALA A N 1
ATOM 1390 C CA . ALA A 1 182 ? 33.540 23.371 -38.845 1.00 77.38 182 ALA A CA 1
ATOM 1391 C C . ALA A 1 182 ? 32.875 24.491 -39.668 1.00 77.38 182 ALA A C 1
ATOM 1393 O O . ALA A 1 182 ? 33.415 24.879 -40.704 1.00 77.38 182 ALA A O 1
ATOM 1394 N N . GLU A 1 183 ? 31.721 24.995 -39.221 1.00 67.62 183 GLU A N 1
ATOM 1395 C CA . GLU A 1 183 ? 31.033 26.159 -39.801 1.00 67.62 183 GLU A CA 1
ATOM 1396 C C . GLU A 1 183 ? 31.484 27.517 -39.216 1.00 67.62 183 GLU A C 1
ATOM 1398 O O . GLU A 1 183 ? 31.029 28.556 -39.698 1.00 67.62 183 GLU A O 1
ATOM 1403 N N . GLU A 1 184 ? 32.384 27.525 -38.224 1.00 52.59 184 GLU A N 1
ATOM 1404 C CA . GLU A 1 184 ? 32.990 28.727 -37.609 1.00 52.59 184 GLU A CA 1
ATOM 1405 C C . GLU A 1 184 ? 34.407 29.000 -38.150 1.00 52.59 184 GLU A C 1
ATOM 1407 O O . GLU A 1 184 ? 34.714 30.182 -38.441 1.00 52.59 184 GLU A O 1
#

Radius of gyration: 24.21 Å; chains: 1; bounding box: 66×50×58 Å